Protein AF-A0A821FPG5-F1 (afdb_monomer_lite)

Foldseek 3Di:
DDPPPDQDPVLVVLLVVVVCVVVPVDVPDDDDPPPDDPVSVVVNVVVCCVPPVVVPPDPPPDVLFLLVQVCCVVCVVVQVVQPGPQSSQVVVPDPDRPVCSVPDPPVCCVVRVVVVSVVVSLQVLLVVVVVLCVVLVPPPVQWDDDRSNDIDGNDDPVSLVVCCVPPNPHSDDRFDWDWDADPPDRKIKTFGFDPPDDDPPPDTDTPDIDIPPDDPQQVLLRVCSVVVHDDDQVSQWDQDPVRDIDGDPDRPD

Sequence (253 aa):
MNQESTMTERCSIILNEIKQLADGEDLSKSISLEDLDSKERNQIYNFIETEYCNQIEFEKKSSNYANYTVLNHYHPEIFQNSTSWLDFVNLFCGEKPIHTLLNSKLWRQRTLGQARITPKTNQLAEYFVRKILHEMQTPTTDVVLLHNDEAVLQYNPLVFRRLMDNYHGTFFKVIPFRLVKLPQYNYFVKEYFDPSQSVDNDQIVITRCEFKCIPLPFLMQCIKKYEDKPITEIDRKVTIEYGHVATLDEFIF

Secondary structure (DSSP, 8-state):
--------HHHHHHHHHHHHHHTTS-TT-----TTS-HHHHHHHHHHHIIIIITT-------GGGHHHHHHHHH-GGGGTT-SSHHHHHHTT--SS--HHHHH-HHHHIIIIITTTHHHHHHHHHHHHHHHHHHHTT--GGGEEESSSS-EEE---HHHHHHHHHHHTTTT-----EEEEEPSSSS-EEEEEE-TT---TT----EEEEEEES--GGGHHHHHHHHTTPPP-GGGGEEE-TTSPEEE-SS---

Radius of gyration: 25.12 Å; chains: 1; bounding box: 58×66×52 Å

Structure (mmCIF, N/CA/C/O backbone):
data_AF-A0A821FPG5-F1
#
_entry.id   AF-A0A821FPG5-F1
#
loop_
_atom_site.group_PDB
_atom_site.id
_atom_site.type_symbol
_atom_site.label_atom_id
_atom_site.label_alt_id
_atom_site.label_comp_id
_atom_site.label_asym_id
_atom_site.label_entity_id
_atom_site.label_seq_id
_atom_site.pdbx_PDB_ins_code
_atom_site.Cartn_x
_atom_site.Cartn_y
_atom_site.Cartn_z
_atom_site.occupancy
_atom_site.B_iso_or_equiv
_atom_site.auth_seq_id
_atom_site.auth_comp_id
_atom_site.auth_asym_id
_atom_site.auth_atom_id
_atom_site.pdbx_PDB_model_num
ATOM 1 N N . MET A 1 1 ? 37.362 32.588 7.316 1.00 33.25 1 MET A N 1
ATOM 2 C CA . MET A 1 1 ? 36.673 33.611 8.132 1.00 33.25 1 MET A CA 1
ATOM 3 C C . MET A 1 1 ? 35.234 33.163 8.296 1.00 33.25 1 MET A C 1
ATOM 5 O O . MET A 1 1 ? 34.487 33.220 7.329 1.00 33.25 1 MET A O 1
ATOM 9 N N . ASN A 1 2 ? 34.893 32.643 9.476 1.00 38.06 2 ASN A N 1
ATOM 10 C CA . ASN A 1 2 ? 33.523 32.289 9.837 1.00 38.06 2 ASN A CA 1
ATOM 11 C C . ASN A 1 2 ? 32.711 33.580 9.945 1.00 38.06 2 ASN A C 1
ATOM 13 O O . ASN A 1 2 ? 32.943 34.376 10.850 1.00 38.06 2 ASN A O 1
ATOM 17 N N . GLN A 1 3 ? 31.787 33.800 9.014 1.00 35.19 3 GLN A N 1
ATOM 18 C CA . GLN A 1 3 ? 30.682 34.716 9.258 1.00 35.19 3 GLN A CA 1
ATOM 19 C C . GLN A 1 3 ? 29.631 33.929 10.039 1.00 35.19 3 GLN A C 1
ATOM 21 O O . GLN A 1 3 ? 28.718 33.350 9.455 1.00 35.19 3 GLN A O 1
ATOM 26 N N . GLU A 1 4 ? 29.792 33.869 11.363 1.00 44.34 4 GLU A N 1
ATOM 27 C CA . GLU A 1 4 ? 28.654 33.619 12.245 1.00 44.34 4 GLU A CA 1
ATOM 28 C C . GLU A 1 4 ? 27.655 34.740 11.977 1.00 44.34 4 GLU A C 1
ATOM 30 O O . GLU A 1 4 ? 27.872 35.904 12.314 1.00 44.34 4 GLU A O 1
ATOM 35 N N . SER A 1 5 ? 26.602 34.392 11.242 1.00 50.28 5 SER A N 1
ATOM 36 C CA . SER A 1 5 ? 25.470 35.268 11.010 1.00 50.28 5 SER A CA 1
ATOM 37 C C . SER A 1 5 ? 24.844 35.553 12.365 1.00 50.28 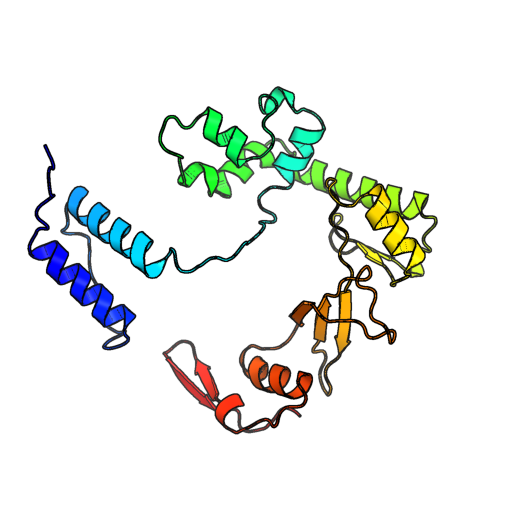5 SER A C 1
ATOM 39 O O . SER A 1 5 ? 24.108 34.717 12.883 1.00 50.28 5 SER A O 1
ATOM 41 N N . THR A 1 6 ? 25.126 36.722 12.930 1.00 55.59 6 THR A N 1
ATOM 42 C CA . THR A 1 6 ? 24.414 37.248 14.090 1.00 55.59 6 THR A CA 1
ATOM 43 C C . THR A 1 6 ? 22.918 37.197 13.793 1.00 55.59 6 THR A C 1
ATOM 45 O O . THR A 1 6 ? 22.434 37.881 12.889 1.00 55.59 6 THR A O 1
ATOM 48 N N . MET A 1 7 ? 22.197 36.315 14.494 1.00 61.69 7 MET A N 1
ATOM 49 C CA . MET A 1 7 ? 20.740 36.263 14.427 1.00 61.69 7 MET A CA 1
ATOM 50 C C . MET A 1 7 ? 20.199 37.620 14.860 1.00 61.69 7 MET A C 1
ATOM 52 O O . MET A 1 7 ? 20.576 38.132 15.917 1.00 61.69 7 MET A O 1
ATOM 56 N N . THR A 1 8 ? 19.325 38.204 14.044 1.00 72.75 8 THR A N 1
ATOM 57 C CA . THR A 1 8 ? 18.610 39.407 14.455 1.00 72.75 8 THR A CA 1
ATOM 58 C C . THR A 1 8 ? 17.707 39.054 15.634 1.00 72.75 8 THR A C 1
ATOM 60 O O . THR A 1 8 ? 17.097 37.986 15.672 1.00 72.75 8 THR A O 1
ATOM 63 N N . GLU A 1 9 ? 17.625 39.950 16.617 1.00 74.38 9 GLU A N 1
ATOM 64 C CA . GLU A 1 9 ? 16.816 39.775 17.833 1.00 74.38 9 GLU A CA 1
ATOM 65 C C . GLU A 1 9 ? 15.357 39.402 17.501 1.00 74.38 9 GLU A C 1
ATOM 67 O O . GLU A 1 9 ? 14.753 38.559 18.159 1.00 74.38 9 GLU A O 1
ATOM 72 N N . ARG A 1 10 ? 14.844 39.930 16.382 1.00 73.75 10 ARG A N 1
ATOM 73 C CA . ARG A 1 10 ? 13.540 39.589 15.796 1.00 73.75 10 ARG A CA 1
ATOM 74 C C . ARG A 1 10 ? 13.413 38.122 15.378 1.00 73.75 10 ARG A C 1
ATOM 76 O O . ARG A 1 10 ? 12.421 37.491 15.731 1.00 73.75 10 ARG A O 1
ATOM 83 N N . CYS A 1 11 ? 14.398 37.562 14.671 1.00 74.56 11 CYS A N 1
ATOM 84 C CA . CYS A 1 11 ? 14.376 36.143 14.305 1.00 74.56 11 CYS A CA 1
ATOM 85 C C . CYS A 1 11 ? 14.383 35.251 15.552 1.00 74.56 11 CYS A C 1
ATOM 87 O O . CYS A 1 11 ? 13.671 34.254 15.590 1.00 74.56 11 CYS A O 1
ATOM 89 N N . SER A 1 12 ? 15.143 35.618 16.588 1.00 78.44 12 SER A N 1
ATOM 90 C CA . SER A 1 12 ? 15.216 34.844 17.835 1.00 78.44 12 SER A CA 1
ATOM 91 C C . SER A 1 12 ? 13.881 34.807 18.580 1.00 78.44 12 SER A C 1
ATOM 93 O O . SER A 1 12 ? 13.511 33.763 19.114 1.00 78.44 12 SER A O 1
ATOM 95 N N . ILE A 1 13 ? 13.138 35.917 18.576 1.00 79.81 13 ILE A N 1
ATOM 96 C CA . ILE A 1 13 ? 11.791 35.991 19.158 1.00 79.81 13 ILE A CA 1
ATOM 97 C C . ILE A 1 13 ? 10.836 35.066 18.396 1.00 79.81 13 ILE A C 1
ATOM 99 O O . ILE A 1 13 ? 10.207 34.208 19.010 1.00 79.81 13 ILE A O 1
ATOM 103 N N . ILE A 1 14 ? 10.807 35.158 17.063 1.00 77.81 14 ILE A N 1
ATOM 104 C CA . ILE A 1 14 ? 9.927 34.332 16.224 1.00 77.81 14 ILE A CA 1
ATOM 105 C C . ILE A 1 14 ? 10.246 32.838 16.359 1.00 77.81 14 ILE A C 1
ATOM 107 O O . ILE A 1 14 ? 9.335 32.020 16.447 1.00 77.81 14 ILE A O 1
ATOM 111 N N . LEU A 1 15 ? 11.525 32.457 16.422 1.00 78.25 15 LEU A N 1
ATOM 112 C CA . LEU A 1 15 ? 11.899 31.055 16.620 1.00 78.25 15 LEU A CA 1
ATOM 113 C C . LEU A 1 15 ? 11.460 30.515 17.986 1.00 78.25 15 LEU A C 1
ATOM 115 O O . LEU A 1 15 ? 11.062 29.355 18.076 1.00 78.25 15 LEU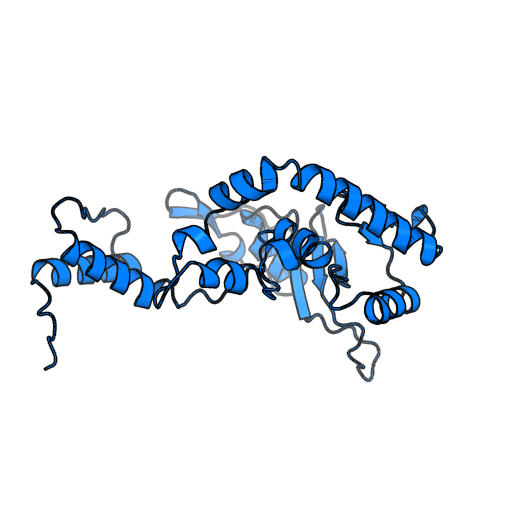 A O 1
ATOM 119 N N . ASN A 1 16 ? 11.502 31.333 19.039 1.00 78.62 16 ASN A N 1
ATOM 120 C CA . ASN A 1 16 ? 10.992 30.934 20.351 1.00 78.62 16 ASN A CA 1
ATOM 121 C C . ASN A 1 16 ? 9.462 30.819 20.363 1.00 78.62 16 ASN A C 1
ATOM 123 O O . ASN A 1 16 ? 8.943 29.882 20.964 1.00 78.62 16 ASN A O 1
ATOM 127 N N . GLU A 1 17 ? 8.746 31.699 19.659 1.00 75.56 17 GLU A N 1
ATOM 128 C CA . GLU A 1 17 ? 7.292 31.576 19.488 1.00 75.56 17 GLU A CA 1
ATOM 129 C C . GLU A 1 17 ? 6.922 30.305 18.704 1.00 75.56 17 GLU A C 1
ATOM 131 O O . GLU A 1 17 ? 5.996 29.595 19.089 1.00 75.56 17 GLU A O 1
ATOM 136 N N . ILE A 1 18 ? 7.683 29.956 17.657 1.00 74.25 18 ILE A N 1
ATOM 137 C CA . ILE A 1 18 ? 7.507 28.701 16.903 1.00 74.25 18 ILE A CA 1
ATOM 138 C C . ILE A 1 18 ? 7.728 27.482 17.806 1.00 74.25 18 ILE A C 1
ATOM 140 O O . ILE A 1 18 ? 6.955 26.529 17.729 1.00 74.25 18 ILE A O 1
ATOM 144 N N . LYS A 1 19 ? 8.745 27.508 18.678 1.00 75.62 19 LYS A N 1
ATOM 145 C CA . LYS A 1 19 ? 8.990 26.426 19.646 1.00 75.62 19 LYS A CA 1
ATOM 146 C C . LYS A 1 19 ? 7.838 26.277 20.637 1.00 75.62 19 LYS A C 1
ATOM 148 O O . LYS A 1 19 ? 7.329 25.178 20.797 1.00 75.62 19 LYS A O 1
ATOM 153 N N . GLN A 1 20 ? 7.369 27.377 21.224 1.00 71.19 20 GLN A N 1
ATOM 154 C CA . GLN A 1 20 ? 6.232 27.366 22.156 1.00 71.19 20 GLN A CA 1
ATOM 155 C C . GLN A 1 20 ? 4.932 26.876 21.497 1.00 71.19 20 GLN A C 1
ATOM 157 O O . GLN A 1 20 ? 4.142 26.168 22.123 1.00 71.19 20 GLN A O 1
ATOM 162 N N . LEU A 1 21 ? 4.722 27.203 20.216 1.00 67.56 21 LEU A N 1
ATOM 163 C CA . LEU A 1 21 ? 3.619 26.662 19.418 1.00 67.56 21 LEU A CA 1
ATOM 164 C C . LEU A 1 21 ? 3.762 25.159 19.168 1.00 67.56 21 LEU A C 1
ATOM 166 O O . LEU A 1 21 ? 2.779 24.428 19.286 1.00 67.56 21 LEU A O 1
ATOM 170 N N . ALA A 1 22 ? 4.966 24.700 18.823 1.00 64.44 22 ALA A N 1
ATOM 171 C CA . ALA A 1 22 ? 5.250 23.288 18.584 1.00 64.44 22 ALA A CA 1
ATOM 172 C C . ALA A 1 22 ? 5.116 22.442 19.863 1.00 64.44 22 ALA A C 1
ATOM 174 O O . ALA A 1 22 ? 4.646 21.307 19.793 1.00 64.44 22 ALA A O 1
ATOM 175 N N . ASP A 1 23 ? 5.444 23.021 21.019 1.00 69.50 23 ASP A N 1
ATOM 176 C CA . ASP A 1 23 ? 5.320 22.395 22.340 1.00 69.50 23 ASP A CA 1
ATOM 177 C C . ASP A 1 23 ? 3.887 22.482 22.918 1.00 69.50 23 ASP A C 1
ATOM 179 O O . ASP A 1 23 ? 3.608 21.953 23.995 1.00 69.50 23 ASP A O 1
ATOM 183 N N . GLY A 1 24 ? 2.943 23.072 22.169 1.00 59.88 24 GLY A N 1
ATOM 184 C CA . GLY A 1 24 ? 1.504 22.980 22.426 1.00 59.88 24 GLY A CA 1
ATOM 185 C C . GLY A 1 24 ? 0.931 23.997 23.417 1.00 59.88 24 GLY A C 1
ATOM 186 O O . GLY A 1 24 ? -0.172 23.779 23.918 1.00 59.88 24 GLY A O 1
ATOM 187 N N . GLU A 1 25 ? 1.630 25.101 23.700 1.00 54.94 25 GLU A N 1
ATOM 188 C CA . GLU A 1 25 ? 1.198 26.057 24.733 1.00 54.94 25 GLU A CA 1
ATOM 189 C C . GLU A 1 25 ? 0.068 27.014 24.286 1.00 54.94 25 GLU A C 1
ATOM 191 O O . GLU A 1 25 ? -0.680 27.479 25.146 1.00 54.94 25 GLU A O 1
ATOM 196 N N . ASP A 1 26 ? -0.129 27.285 22.982 1.00 51.19 26 ASP A N 1
ATOM 197 C CA . ASP A 1 26 ? -1.245 28.127 22.487 1.00 51.19 26 ASP A CA 1
ATOM 198 C C . ASP A 1 26 ? -1.502 28.007 20.962 1.00 51.19 26 ASP A C 1
ATOM 200 O O . ASP A 1 26 ? -0.999 28.795 20.165 1.00 51.19 26 ASP A O 1
ATOM 204 N N . LEU A 1 27 ? -2.337 27.054 20.526 1.00 52.81 27 LEU A N 1
ATOM 205 C CA . LEU A 1 27 ? -2.644 26.797 19.100 1.00 52.81 27 LEU A CA 1
ATOM 206 C C . LEU A 1 27 ?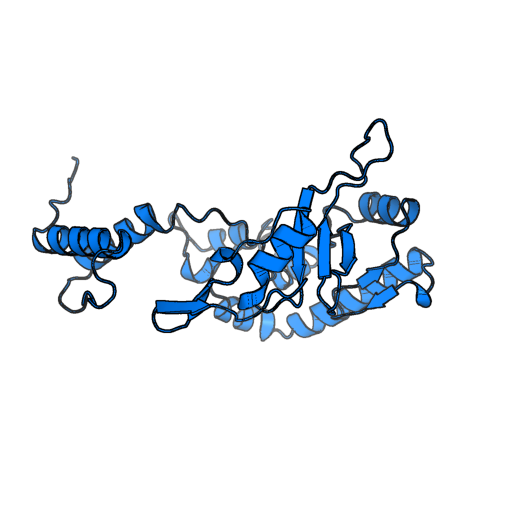 -3.436 27.915 18.384 1.00 52.81 27 LEU A C 1
ATOM 208 O O . LEU A 1 27 ? -3.719 27.797 17.191 1.00 52.81 27 LEU A O 1
ATOM 212 N N . SER A 1 28 ? -3.829 28.979 19.090 1.00 51.00 28 SER A N 1
ATOM 213 C CA . SER A 1 28 ? -4.631 30.074 18.526 1.00 51.00 28 SER A CA 1
ATOM 214 C C . SER A 1 28 ? -3.797 31.216 17.931 1.00 51.00 28 SER A C 1
ATOM 216 O O . SER A 1 28 ? -4.332 32.065 17.214 1.00 51.00 28 SER A O 1
ATOM 218 N N . LYS A 1 29 ? -2.484 31.237 18.192 1.00 54.53 29 LYS A N 1
ATOM 219 C CA . LYS A 1 29 ? -1.580 32.284 17.708 1.00 54.53 29 LYS A CA 1
ATOM 220 C C . LYS A 1 29 ? -1.066 31.992 16.300 1.00 54.53 29 LYS A C 1
ATOM 222 O O . LYS A 1 29 ? -0.427 30.976 16.046 1.00 54.53 29 LYS A O 1
ATOM 227 N N . SER A 1 30 ? -1.288 32.939 15.391 1.00 58.91 30 SER A N 1
ATOM 228 C CA . SER A 1 30 ? -0.673 32.961 14.063 1.00 58.91 30 SER A CA 1
ATOM 229 C C . SER A 1 30 ? 0.573 33.846 14.067 1.00 58.91 30 SER A C 1
ATOM 231 O O . SER A 1 30 ? 0.476 35.035 14.375 1.00 58.91 30 SER A O 1
ATOM 233 N N . ILE A 1 31 ? 1.721 33.299 13.672 1.00 69.56 31 ILE A N 1
ATOM 234 C CA . ILE A 1 31 ? 2.955 34.074 13.495 1.00 69.56 31 ILE A CA 1
ATOM 235 C C . ILE A 1 31 ? 2.986 34.616 12.063 1.00 69.56 31 ILE A C 1
ATOM 237 O O . ILE A 1 31 ? 3.048 33.845 11.104 1.00 69.56 31 ILE A O 1
ATOM 241 N N . SER A 1 32 ? 2.941 35.942 11.912 1.00 73.50 32 SER A N 1
ATOM 242 C CA . SER A 1 32 ? 3.110 36.594 10.608 1.00 73.50 32 SER A CA 1
ATOM 243 C C . SER A 1 32 ? 4.592 36.757 10.273 1.00 73.50 32 SER A C 1
ATOM 245 O O . SER A 1 32 ? 5.376 37.230 11.093 1.00 73.50 32 SER A O 1
ATOM 247 N N . LEU A 1 33 ? 4.969 36.386 9.047 1.00 72.75 33 LEU A N 1
ATOM 248 C CA . LEU A 1 33 ? 6.333 36.514 8.510 1.00 72.75 33 LEU A CA 1
ATOM 249 C C . LEU A 1 33 ? 6.430 37.586 7.408 1.00 72.75 33 LEU A C 1
ATOM 251 O O . LEU A 1 33 ? 7.431 37.658 6.686 1.00 72.75 33 LEU A O 1
ATOM 255 N N . GLU A 1 34 ? 5.374 38.381 7.220 1.00 74.38 34 GLU A N 1
ATOM 256 C CA . GLU A 1 34 ? 5.260 39.327 6.103 1.00 74.38 34 GLU A CA 1
ATOM 257 C C . GLU A 1 34 ? 6.271 40.479 6.210 1.00 74.38 34 GLU A C 1
ATOM 259 O O . GLU A 1 34 ? 6.858 40.868 5.199 1.00 74.38 34 GLU A O 1
ATOM 264 N N . ASP A 1 35 ? 6.568 40.923 7.436 1.00 76.06 35 ASP A N 1
ATOM 265 C CA . ASP A 1 35 ? 7.465 42.053 7.728 1.00 76.06 35 ASP A CA 1
ATOM 266 C C . ASP A 1 35 ? 8.961 41.692 7.754 1.00 76.06 35 ASP A C 1
ATOM 268 O O . ASP A 1 35 ? 9.807 42.547 8.034 1.00 76.06 35 ASP A O 1
ATOM 272 N N . LEU A 1 36 ? 9.302 40.429 7.492 1.00 72.31 36 LEU A N 1
ATOM 273 C CA . LEU A 1 36 ? 10.680 39.945 7.495 1.00 72.31 36 LEU A CA 1
ATOM 274 C C . LEU A 1 36 ? 11.327 40.080 6.123 1.00 72.31 36 LEU A C 1
ATOM 276 O O . LEU A 1 36 ? 10.683 39.893 5.084 1.00 72.31 36 LEU A O 1
ATOM 280 N N . ASP A 1 37 ? 12.632 40.335 6.105 1.00 74.44 37 ASP A N 1
ATOM 281 C CA . ASP A 1 37 ? 13.370 40.291 4.853 1.00 74.44 37 ASP A CA 1
ATOM 282 C C . ASP A 1 37 ? 13.609 38.842 4.380 1.00 74.44 37 ASP A C 1
ATOM 284 O O . ASP A 1 37 ? 13.370 37.848 5.074 1.00 74.44 37 ASP A O 1
ATOM 288 N N . SER A 1 38 ? 14.050 38.695 3.132 1.00 60.72 38 SER A N 1
ATOM 289 C CA . SER A 1 38 ? 14.259 37.379 2.522 1.00 60.72 38 SER A CA 1
ATOM 290 C C . SER A 1 38 ? 15.341 36.548 3.222 1.00 60.72 38 SER A C 1
ATOM 292 O O . SER A 1 38 ? 15.301 35.320 3.150 1.00 60.72 38 SER A O 1
ATOM 294 N N . LYS A 1 39 ? 16.312 37.183 3.887 1.00 72.12 39 LYS A N 1
ATOM 295 C CA . LYS A 1 39 ? 17.382 36.497 4.615 1.00 72.12 39 LYS A CA 1
ATOM 296 C C . LYS A 1 39 ? 16.860 35.976 5.955 1.00 72.12 39 LYS A C 1
ATOM 298 O O . LYS A 1 39 ? 17.126 34.823 6.284 1.00 72.12 39 LYS A O 1
ATOM 303 N N . GLU A 1 40 ? 16.074 36.779 6.662 1.00 72.12 40 GLU A N 1
ATOM 304 C CA . GLU A 1 40 ? 15.425 36.431 7.930 1.00 72.12 40 GLU A CA 1
ATOM 305 C C . GLU A 1 40 ? 14.393 35.307 7.754 1.00 72.12 40 GLU A C 1
ATOM 307 O O . GLU A 1 40 ? 14.433 34.306 8.472 1.00 72.12 40 GLU A O 1
ATOM 312 N N . ARG A 1 41 ? 13.540 35.385 6.720 1.00 70.25 41 ARG A N 1
ATOM 313 C CA . ARG A 1 41 ? 12.597 34.298 6.389 1.00 70.25 41 ARG A CA 1
ATOM 314 C C . ARG A 1 41 ? 13.305 32.981 6.098 1.00 70.25 41 ARG A C 1
ATOM 316 O O . ARG A 1 41 ? 12.897 31.943 6.605 1.00 70.25 41 ARG A O 1
ATOM 323 N N . ASN A 1 42 ? 14.385 33.021 5.318 1.00 64.56 42 ASN A N 1
ATOM 324 C CA . ASN A 1 42 ? 15.154 31.819 5.002 1.00 64.56 42 ASN A CA 1
ATOM 325 C C . ASN A 1 42 ? 15.801 31.199 6.246 1.00 64.56 42 ASN A C 1
ATOM 327 O O . ASN A 1 42 ? 15.876 29.979 6.341 1.00 64.56 42 ASN A O 1
ATOM 331 N N . GLN A 1 43 ? 16.241 32.007 7.211 1.00 70.81 43 GLN A N 1
ATOM 332 C CA . GLN A 1 43 ? 16.767 31.490 8.476 1.00 70.81 43 GLN A CA 1
ATOM 333 C C . GLN A 1 43 ? 15.684 30.774 9.289 1.00 70.81 43 GLN A C 1
ATOM 335 O O . GLN A 1 43 ? 15.938 29.687 9.804 1.00 70.81 43 GLN A O 1
ATOM 340 N N . ILE A 1 44 ? 14.472 31.332 9.341 1.00 70.81 44 ILE A N 1
ATOM 341 C CA . ILE A 1 44 ? 13.331 30.713 10.028 1.00 70.81 44 ILE A CA 1
ATOM 342 C C . ILE A 1 44 ? 12.890 29.425 9.325 1.00 70.81 44 ILE A C 1
ATOM 344 O O . ILE A 1 44 ? 12.695 28.408 9.986 1.00 70.81 44 ILE A O 1
ATOM 348 N N . TYR A 1 45 ? 12.794 29.423 7.993 1.00 68.94 45 TYR A N 1
ATOM 349 C CA . TYR A 1 45 ? 12.441 28.217 7.240 1.00 68.94 45 TYR A CA 1
ATOM 350 C C . TYR A 1 45 ? 13.481 27.112 7.390 1.00 68.94 45 TYR A C 1
ATOM 352 O O . TYR A 1 45 ? 13.104 25.975 7.655 1.00 68.94 45 TYR A O 1
ATOM 360 N N . ASN A 1 46 ? 14.771 27.447 7.311 1.00 64.56 46 ASN A N 1
ATOM 361 C CA . ASN A 1 46 ? 15.841 26.475 7.526 1.00 64.56 46 ASN A CA 1
ATOM 362 C C . ASN A 1 46 ? 15.779 25.881 8.936 1.00 64.56 46 ASN A C 1
ATOM 364 O O . ASN A 1 46 ? 16.012 24.687 9.101 1.00 64.56 46 ASN A O 1
ATOM 368 N N . PHE A 1 47 ? 15.454 26.689 9.949 1.00 70.56 47 PHE A N 1
ATOM 369 C CA . PHE A 1 47 ? 15.267 26.201 11.311 1.00 70.56 47 PHE A CA 1
ATOM 370 C C . PHE A 1 47 ? 14.080 25.226 11.406 1.00 70.56 47 PHE A C 1
ATOM 372 O O . PHE A 1 47 ? 14.245 24.127 11.927 1.00 70.56 47 PHE A O 1
ATOM 379 N N . ILE A 1 48 ? 12.915 25.580 10.845 1.00 61.34 48 ILE A N 1
ATOM 380 C CA . ILE A 1 48 ? 11.724 24.710 10.841 1.00 61.34 48 ILE A CA 1
ATOM 381 C C . ILE A 1 48 ? 12.007 23.390 10.107 1.00 61.34 48 ILE A C 1
ATOM 383 O O . ILE A 1 48 ? 11.640 22.313 10.577 1.00 61.34 48 ILE A O 1
ATOM 387 N N . GLU A 1 49 ? 12.668 23.469 8.955 1.00 55.66 49 GLU A N 1
ATOM 388 C CA . GLU A 1 49 ? 13.028 22.308 8.144 1.00 55.66 49 GLU A CA 1
ATOM 389 C C . GLU A 1 49 ? 14.023 21.401 8.881 1.00 55.66 49 GLU A C 1
ATOM 391 O O . GLU A 1 49 ? 13.835 20.184 8.936 1.00 55.66 49 GLU A O 1
ATOM 396 N N . THR A 1 50 ? 15.035 21.994 9.521 1.00 60.88 50 THR A N 1
ATOM 397 C CA . THR A 1 50 ? 16.088 21.245 10.215 1.00 60.88 50 THR A CA 1
ATOM 398 C C . THR A 1 50 ? 15.580 20.564 11.483 1.00 60.88 50 THR A C 1
ATOM 400 O O . THR A 1 50 ? 15.894 19.395 11.694 1.00 60.88 50 THR A O 1
ATOM 403 N N . GLU A 1 51 ? 14.792 21.261 12.304 1.00 60.25 51 GLU A N 1
ATOM 404 C CA . GLU A 1 51 ? 14.346 20.756 13.610 1.00 60.25 51 GLU A CA 1
ATOM 405 C C . GLU A 1 51 ? 13.083 19.890 13.523 1.00 60.25 51 GLU A C 1
ATOM 407 O O . GLU A 1 51 ? 12.973 18.898 14.240 1.00 60.25 51 GLU A O 1
ATOM 412 N N . TYR A 1 52 ? 12.143 20.210 12.624 1.00 53.75 52 TYR A N 1
ATOM 413 C CA . TYR A 1 52 ? 10.830 19.549 12.602 1.00 53.75 52 TYR A CA 1
ATOM 414 C C . TYR A 1 52 ? 10.576 18.694 11.354 1.00 53.75 52 TYR A C 1
ATOM 416 O O . TYR A 1 52 ? 9.825 17.722 11.434 1.00 53.75 52 TYR A O 1
ATOM 424 N N . CYS A 1 53 ? 11.194 18.990 10.202 1.00 47.19 53 CYS A N 1
ATOM 425 C CA . CYS A 1 53 ? 10.968 18.194 8.984 1.00 47.19 53 CYS A CA 1
ATOM 426 C C . CYS A 1 53 ? 11.928 17.001 8.853 1.00 47.19 53 CYS A C 1
ATOM 428 O O . CYS A 1 53 ? 11.526 15.965 8.322 1.00 47.19 53 CYS A O 1
ATOM 430 N N . ASN A 1 54 ? 13.145 17.085 9.400 1.00 42.00 54 ASN A N 1
ATOM 431 C CA . ASN A 1 54 ? 14.108 15.972 9.380 1.00 42.00 54 ASN A CA 1
ATOM 432 C C . ASN A 1 54 ? 13.740 14.793 10.303 1.00 42.00 54 ASN A C 1
ATOM 434 O O . ASN A 1 54 ? 14.369 13.744 10.216 1.00 42.00 54 ASN A O 1
ATOM 438 N N . GLN A 1 55 ? 12.710 14.917 11.149 1.00 35.75 55 GLN A N 1
ATOM 439 C CA . GLN A 1 55 ? 12.183 13.791 11.936 1.00 35.75 55 GLN A CA 1
ATOM 440 C C . GLN A 1 55 ? 11.171 12.923 11.170 1.00 35.75 55 GLN A C 1
ATOM 442 O O . GLN A 1 55 ? 10.752 11.879 11.669 1.00 35.75 55 GLN A O 1
ATOM 447 N N . ILE A 1 56 ? 10.793 13.300 9.944 1.00 34.34 56 ILE A N 1
ATOM 448 C CA . ILE A 1 56 ? 9.894 12.501 9.107 1.00 34.34 56 ILE A CA 1
ATOM 449 C C . ILE A 1 56 ? 10.728 11.699 8.100 1.00 34.34 56 ILE A C 1
ATOM 451 O O . ILE A 1 56 ? 10.686 11.927 6.891 1.00 34.34 56 ILE A O 1
ATOM 455 N N . GLU A 1 57 ? 11.456 10.696 8.595 1.00 37.47 57 GLU A N 1
ATOM 456 C CA . GLU A 1 57 ? 11.793 9.536 7.770 1.00 37.47 57 GLU A CA 1
ATOM 457 C C . GLU A 1 57 ? 10.501 8.760 7.496 1.00 37.47 57 GLU A C 1
ATOM 459 O O . GLU A 1 57 ? 10.085 7.869 8.232 1.00 37.47 57 GLU A O 1
ATOM 464 N N . PHE A 1 58 ? 9.833 9.113 6.403 1.00 34.19 58 PHE A N 1
ATOM 465 C CA . PHE A 1 58 ? 8.933 8.190 5.735 1.00 34.19 58 PHE A CA 1
ATOM 466 C C . PHE A 1 58 ? 9.378 8.056 4.291 1.00 34.19 58 PHE A C 1
ATOM 468 O O . PHE A 1 58 ? 9.145 8.935 3.458 1.00 34.19 58 PHE A O 1
ATOM 475 N N . GLU A 1 59 ? 9.954 6.892 3.989 1.00 33.34 59 GLU A N 1
ATOM 476 C CA . GLU A 1 59 ? 10.010 6.306 2.657 1.00 33.34 59 GLU A CA 1
ATOM 477 C C . GLU A 1 59 ? 8.588 6.180 2.075 1.00 33.34 59 GLU A C 1
ATOM 479 O O . GLU A 1 59 ? 8.001 5.104 1.940 1.00 33.34 59 GLU A O 1
ATOM 484 N N . LYS A 1 60 ? 8.002 7.297 1.647 1.00 34.34 60 LYS A N 1
ATOM 485 C CA . LYS A 1 60 ? 6.996 7.276 0.596 1.00 34.34 60 LYS A CA 1
ATOM 486 C C . LYS A 1 60 ? 7.755 7.012 -0.695 1.00 34.34 60 LYS A C 1
ATOM 488 O O . LYS A 1 60 ? 8.084 7.942 -1.431 1.00 34.34 60 LYS A O 1
ATOM 493 N N . LYS A 1 61 ? 7.958 5.732 -1.030 1.00 37.19 61 LYS A N 1
ATOM 494 C CA . LYS A 1 61 ? 8.103 5.313 -2.434 1.00 37.19 61 LYS A CA 1
ATOM 495 C C . LYS A 1 61 ? 6.791 5.622 -3.162 1.00 37.19 61 LYS A C 1
ATOM 497 O O . LYS A 1 61 ? 5.907 4.791 -3.334 1.00 37.19 61 LYS A O 1
ATOM 502 N N . SER A 1 62 ? 6.693 6.902 -3.506 1.00 37.19 62 SER A N 1
ATOM 503 C CA . SER A 1 62 ? 5.923 7.512 -4.567 1.00 37.19 62 SER A CA 1
ATOM 504 C C . SER A 1 62 ? 5.460 6.574 -5.675 1.00 37.19 62 SER A C 1
ATOM 506 O O . SER A 1 62 ? 6.327 6.130 -6.416 1.00 37.19 62 SER A O 1
ATOM 508 N N . SER A 1 63 ? 4.165 6.470 -5.977 1.00 39.84 63 SER A N 1
ATOM 509 C CA . SER A 1 63 ? 3.703 6.253 -7.369 1.00 39.84 63 SER A CA 1
ATOM 510 C C . SER A 1 63 ? 4.248 7.321 -8.356 1.00 39.84 63 SER A C 1
ATOM 512 O O . SER A 1 63 ? 4.077 7.235 -9.568 1.00 39.84 63 SER A O 1
ATOM 514 N N . ASN A 1 64 ? 4.969 8.316 -7.820 1.00 49.81 64 ASN A N 1
ATOM 515 C CA . ASN A 1 64 ? 5.638 9.468 -8.420 1.00 49.81 64 ASN A CA 1
ATOM 516 C C . ASN A 1 64 ? 6.722 9.186 -9.481 1.00 49.81 64 ASN A C 1
ATOM 518 O O . ASN A 1 64 ? 7.203 10.156 -10.068 1.00 49.81 64 ASN A O 1
ATOM 522 N N . TYR A 1 65 ? 7.103 7.929 -9.747 1.00 59.47 65 TYR A N 1
ATOM 523 C CA . TYR A 1 65 ? 8.226 7.600 -10.646 1.00 59.47 65 TYR A CA 1
ATOM 524 C C . TYR A 1 65 ? 7.871 6.687 -11.830 1.00 59.47 65 TYR A C 1
ATOM 526 O O . TYR A 1 65 ? 8.690 6.536 -12.730 1.00 59.47 65 TYR A O 1
ATOM 534 N N . ALA A 1 66 ? 6.653 6.134 -11.893 1.00 57.56 66 ALA A N 1
ATOM 535 C CA . ALA A 1 66 ? 6.301 5.087 -12.860 1.00 57.56 66 ALA A CA 1
ATOM 536 C C . ALA A 1 66 ? 6.502 5.499 -14.333 1.00 57.56 66 ALA A C 1
ATOM 538 O O . ALA A 1 66 ? 7.073 4.742 -15.112 1.00 57.56 66 ALA A O 1
ATOM 539 N N . ASN A 1 67 ? 6.113 6.724 -14.714 1.00 64.56 67 ASN A N 1
ATOM 540 C CA . ASN A 1 67 ? 6.298 7.207 -16.091 1.00 64.56 67 ASN A CA 1
ATOM 541 C C . ASN A 1 67 ? 7.780 7.355 -16.468 1.00 64.56 67 ASN A C 1
ATOM 543 O O . ASN A 1 67 ? 8.145 7.049 -17.598 1.00 64.56 67 ASN A O 1
ATOM 547 N N . TYR A 1 68 ? 8.620 7.810 -15.532 1.00 72.88 68 TYR A N 1
ATOM 548 C CA . TYR A 1 68 ? 10.065 7.869 -15.746 1.00 72.88 68 TYR A CA 1
ATOM 549 C C . TYR A 1 68 ? 10.638 6.458 -15.866 1.00 72.88 68 TYR A C 1
ATOM 551 O O . TYR A 1 68 ? 11.305 6.162 -16.845 1.00 72.88 68 TYR A O 1
ATOM 559 N N . THR A 1 69 ? 10.331 5.575 -14.912 1.00 70.50 69 THR A N 1
ATOM 560 C CA . THR A 1 69 ? 10.848 4.201 -14.881 1.00 70.50 69 THR A CA 1
ATOM 561 C C . THR A 1 69 ? 10.507 3.443 -16.161 1.00 70.50 69 THR A C 1
ATOM 563 O O . THR A 1 69 ? 11.385 2.809 -16.738 1.00 70.50 69 THR A O 1
ATOM 566 N N . VAL A 1 70 ? 9.268 3.558 -16.650 1.00 67.75 70 VAL A N 1
ATOM 567 C CA . VAL A 1 70 ? 8.851 2.912 -17.900 1.00 67.75 70 VAL A CA 1
ATOM 568 C C . VAL A 1 70 ? 9.587 3.502 -19.100 1.00 67.75 70 VAL A C 1
ATOM 570 O O . VAL A 1 70 ? 10.156 2.748 -19.880 1.00 67.75 70 VAL A O 1
ATOM 573 N N . LEU A 1 71 ? 9.635 4.827 -19.258 1.00 69.44 71 LEU A N 1
ATOM 574 C CA . LEU A 1 71 ? 10.317 5.426 -20.411 1.00 69.44 71 LEU A CA 1
ATOM 575 C C . LEU A 1 71 ? 11.823 5.177 -20.398 1.00 69.44 71 LEU A C 1
ATOM 577 O O . LEU A 1 71 ? 12.382 4.877 -21.442 1.00 69.44 71 LEU A O 1
ATOM 581 N N . ASN A 1 72 ? 12.465 5.286 -19.238 1.00 75.50 72 ASN A N 1
ATOM 582 C CA . ASN A 1 72 ? 13.899 5.072 -19.086 1.00 75.50 72 ASN A CA 1
ATOM 583 C C . ASN A 1 72 ? 14.296 3.621 -19.379 1.00 75.50 72 ASN A C 1
ATOM 585 O O . ASN A 1 72 ? 15.394 3.369 -19.852 1.00 75.50 72 ASN A O 1
ATOM 589 N N . HIS A 1 73 ? 13.393 2.664 -19.145 1.00 72.62 73 HIS A N 1
ATOM 590 C CA . HIS A 1 73 ? 13.616 1.273 -19.528 1.00 72.62 73 HIS A CA 1
ATOM 591 C C . HIS A 1 73 ? 13.656 1.076 -21.054 1.00 72.62 73 HIS A C 1
ATOM 593 O O . HIS A 1 73 ? 14.480 0.309 -21.541 1.00 72.62 73 HIS A O 1
ATOM 599 N N . TYR A 1 74 ? 12.785 1.758 -21.810 1.00 68.94 74 TYR A N 1
ATOM 600 C CA . TYR A 1 74 ? 12.697 1.599 -23.273 1.00 68.94 74 TYR A CA 1
ATOM 601 C C . TYR A 1 74 ? 13.595 2.554 -24.063 1.00 68.94 74 TYR A C 1
ATOM 603 O O . TYR A 1 74 ? 14.043 2.205 -25.150 1.00 68.94 74 TYR A O 1
ATOM 611 N N . HIS A 1 75 ? 13.820 3.749 -23.526 1.00 72.06 75 HIS A N 1
ATOM 612 C CA . HIS A 1 75 ? 14.551 4.844 -24.154 1.00 72.06 75 HIS A CA 1
ATOM 613 C C . HIS A 1 75 ? 15.491 5.519 -23.140 1.00 72.06 75 HIS A C 1
ATOM 615 O O . HIS A 1 75 ? 15.304 6.701 -22.812 1.00 72.06 75 HIS A O 1
ATOM 621 N N . PRO A 1 76 ? 16.480 4.787 -22.590 1.00 78.44 76 PRO A N 1
ATOM 622 C CA . PRO A 1 76 ? 17.415 5.337 -21.608 1.00 78.44 76 PRO A CA 1
ATOM 623 C C . PRO A 1 76 ? 18.199 6.541 -22.152 1.00 78.44 76 PRO A C 1
ATOM 625 O O . PRO A 1 76 ? 18.572 7.440 -21.397 1.00 78.44 76 PRO A O 1
ATOM 628 N N . GLU A 1 77 ? 18.385 6.629 -23.471 1.00 80.56 77 GLU A N 1
ATOM 629 C CA . GLU A 1 77 ? 19.058 7.733 -24.152 1.00 80.56 77 GLU A CA 1
ATOM 630 C C . GLU A 1 77 ? 18.373 9.090 -23.941 1.00 80.56 77 GLU A C 1
ATOM 632 O O . GLU A 1 77 ? 19.058 10.109 -23.835 1.00 80.56 77 GLU A O 1
ATOM 637 N N . ILE A 1 78 ? 17.040 9.119 -23.803 1.00 79.88 78 ILE A N 1
ATOM 638 C CA . ILE A 1 78 ? 16.279 10.355 -23.548 1.00 79.88 78 ILE A CA 1
ATOM 639 C C . ILE A 1 78 ? 16.647 10.938 -22.180 1.00 79.88 78 ILE A C 1
ATOM 641 O O . ILE A 1 78 ? 16.653 12.157 -21.997 1.00 79.88 78 ILE A O 1
ATOM 645 N N . PHE A 1 79 ? 16.994 10.069 -21.230 1.00 81.62 79 PHE A N 1
ATOM 646 C CA . PHE A 1 79 ? 17.370 10.442 -19.872 1.00 81.62 79 PHE A CA 1
ATOM 647 C C . PHE A 1 79 ? 18.879 10.366 -19.644 1.00 81.62 79 PHE A C 1
ATOM 649 O O . PHE A 1 79 ? 19.320 10.248 -18.504 1.00 81.62 79 PHE A O 1
ATOM 656 N N . GLN A 1 80 ? 19.685 10.426 -20.709 1.00 83.38 80 GLN A N 1
ATOM 657 C CA . GLN A 1 80 ? 21.150 10.358 -20.632 1.00 83.38 80 GLN A CA 1
ATOM 658 C C . GLN A 1 80 ? 21.659 9.132 -19.846 1.00 83.38 80 GLN A C 1
ATOM 660 O O . GLN A 1 80 ? 22.684 9.198 -19.173 1.00 83.38 80 GLN A O 1
ATOM 665 N N . ASN A 1 81 ? 20.939 8.008 -19.929 1.00 80.44 81 ASN A N 1
ATOM 666 C CA . ASN A 1 81 ? 21.216 6.757 -19.215 1.00 80.44 81 ASN A CA 1
ATOM 667 C C . ASN A 1 81 ? 21.241 6.891 -17.682 1.00 80.44 81 ASN A C 1
ATOM 669 O O . ASN A 1 81 ? 21.903 6.113 -16.994 1.00 80.44 81 ASN A O 1
ATOM 673 N N . SER A 1 82 ? 20.527 7.873 -17.133 1.00 81.62 82 SER A N 1
ATOM 674 C CA . SER A 1 82 ? 20.401 8.036 -15.686 1.00 81.62 82 SER A CA 1
ATOM 675 C C . SER A 1 82 ? 19.595 6.894 -15.059 1.00 81.62 82 SER A C 1
ATOM 677 O O . SER A 1 82 ? 18.592 6.418 -15.591 1.00 81.62 82 SER A O 1
ATOM 679 N N . THR A 1 83 ? 20.030 6.426 -13.892 1.00 77.81 83 THR A N 1
ATOM 680 C CA . THR A 1 83 ? 19.438 5.256 -13.224 1.00 77.81 83 THR A CA 1
ATOM 681 C C . THR A 1 83 ? 18.137 5.569 -12.488 1.00 77.81 83 THR A C 1
ATOM 683 O O . THR A 1 83 ? 17.303 4.686 -12.285 1.00 77.81 83 THR A O 1
ATOM 686 N N . SER A 1 84 ? 17.912 6.833 -12.132 1.00 76.19 84 SER A N 1
ATOM 687 C CA . SER A 1 84 ? 16.724 7.282 -11.413 1.00 76.19 84 SER A CA 1
ATOM 688 C C . SER A 1 84 ? 16.294 8.689 -11.830 1.00 76.19 84 SER A C 1
ATOM 690 O O . SER A 1 84 ? 17.080 9.467 -12.363 1.00 76.19 84 SER A O 1
ATOM 692 N N . TRP A 1 85 ? 15.036 9.044 -11.540 1.00 75.69 85 TRP A N 1
ATOM 693 C CA . TRP A 1 85 ? 14.526 10.405 -11.765 1.00 75.69 85 TRP A CA 1
ATOM 694 C C . TRP A 1 85 ? 15.364 11.458 -11.031 1.00 75.69 85 TRP A C 1
ATOM 696 O O . TRP A 1 85 ? 15.554 12.559 -11.538 1.0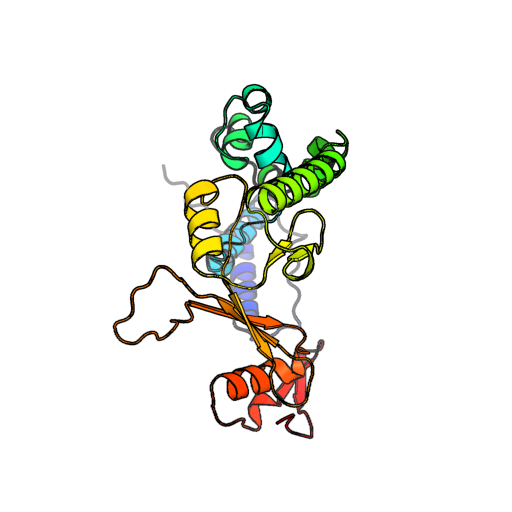0 75.69 85 TRP A O 1
ATOM 706 N N . LEU A 1 86 ? 15.852 11.115 -9.835 1.00 77.88 86 LEU A N 1
ATOM 707 C CA . LEU A 1 86 ? 16.734 11.976 -9.057 1.00 77.88 86 LEU A CA 1
ATOM 708 C C . LEU A 1 86 ? 18.044 12.215 -9.813 1.00 77.88 86 LEU A C 1
ATOM 710 O O . LEU A 1 86 ? 18.417 13.368 -10.005 1.00 77.88 86 LEU A O 1
ATOM 714 N N . ASP A 1 87 ? 18.678 11.147 -10.303 1.00 79.81 87 ASP A N 1
ATOM 715 C CA . ASP A 1 87 ? 19.914 11.242 -11.087 1.00 79.81 87 ASP A CA 1
ATOM 716 C C . ASP A 1 87 ? 19.698 12.095 -12.335 1.00 79.81 87 ASP A C 1
ATOM 718 O O . ASP A 1 87 ? 20.486 12.995 -12.603 1.00 79.81 87 ASP A O 1
ATOM 722 N N . PHE A 1 88 ? 18.587 11.877 -13.047 1.00 82.19 88 PHE A N 1
ATOM 723 C CA . PHE A 1 88 ? 18.235 12.647 -14.235 1.00 82.19 88 PHE A CA 1
ATOM 724 C C . PHE A 1 88 ? 18.094 14.144 -13.944 1.00 82.19 88 PHE A C 1
ATOM 726 O O . PHE A 1 88 ? 18.669 14.972 -14.646 1.00 82.19 88 PHE A O 1
ATOM 733 N N . VAL A 1 89 ? 17.329 14.516 -12.913 1.00 78.56 89 VAL A N 1
ATOM 734 C CA . VAL A 1 89 ? 17.114 15.928 -12.556 1.00 78.56 89 VAL A CA 1
ATOM 735 C C . VAL A 1 89 ? 18.410 16.570 -12.060 1.00 78.56 89 VAL A C 1
ATOM 737 O O . VAL A 1 89 ? 18.665 17.738 -12.362 1.00 78.56 89 VAL A O 1
ATOM 740 N N . ASN A 1 90 ? 19.254 15.807 -11.364 1.00 79.69 90 ASN A N 1
ATOM 741 C CA . ASN A 1 90 ? 20.558 16.267 -10.903 1.00 79.69 90 ASN A CA 1
ATOM 742 C C . ASN A 1 90 ? 21.535 16.559 -12.052 1.00 79.69 90 ASN A C 1
ATOM 744 O O . ASN A 1 90 ? 22.457 17.329 -11.843 1.00 79.69 90 ASN A O 1
ATOM 748 N N . LEU A 1 91 ? 21.315 16.065 -13.277 1.00 79.19 91 LEU A N 1
ATOM 749 C CA . LEU A 1 91 ? 22.110 16.491 -14.444 1.00 79.19 91 LEU A CA 1
ATOM 750 C C . LEU A 1 91 ? 21.909 17.976 -14.788 1.00 79.19 91 LEU A C 1
ATOM 752 O O . LEU A 1 91 ? 22.769 18.594 -15.410 1.00 79.19 91 LEU A O 1
ATOM 756 N N . PHE A 1 92 ? 20.767 18.548 -14.399 1.00 75.44 92 PHE A N 1
ATOM 757 C CA . PHE A 1 92 ? 20.410 19.948 -14.657 1.00 75.44 92 PHE A CA 1
ATOM 758 C C . PHE A 1 92 ? 20.575 20.839 -13.424 1.00 75.44 92 PHE A C 1
ATOM 760 O O . PHE A 1 92 ? 20.467 22.062 -13.520 1.00 75.44 92 PHE A O 1
ATOM 767 N N . CYS A 1 93 ? 20.816 20.231 -12.264 1.00 71.25 93 CYS A N 1
ATOM 768 C CA . CYS A 1 93 ? 21.104 20.928 -11.024 1.00 71.25 93 CYS A CA 1
ATOM 769 C C . CYS A 1 93 ? 22.625 20.912 -10.848 1.00 71.25 93 CYS A C 1
ATOM 771 O O . CYS A 1 93 ? 23.227 19.852 -10.900 1.00 71.25 93 CYS A O 1
ATOM 773 N N . GLY A 1 94 ? 23.266 22.070 -10.683 1.00 68.31 94 GLY A N 1
ATOM 774 C CA . GLY A 1 94 ? 24.699 22.114 -10.368 1.00 68.31 94 GLY A CA 1
ATOM 775 C C . GLY A 1 94 ? 24.982 21.583 -8.955 1.00 68.31 94 GLY A C 1
ATOM 776 O O . GLY A 1 94 ? 24.450 20.572 -8.516 1.00 68.31 94 GLY A O 1
ATOM 777 N N . GLU A 1 95 ? 25.763 22.315 -8.168 1.00 63.22 95 GLU A N 1
ATOM 778 C CA . GLU A 1 95 ? 26.120 21.898 -6.799 1.00 63.22 95 GLU A CA 1
ATOM 779 C C . GLU A 1 95 ? 24.941 21.879 -5.802 1.00 63.22 95 GLU A C 1
ATOM 781 O O . GLU A 1 95 ? 25.090 21.395 -4.682 1.00 63.22 95 GLU A O 1
ATOM 786 N N . LYS A 1 96 ? 23.762 22.400 -6.178 1.00 70.19 96 LYS A N 1
ATOM 787 C CA . LYS A 1 96 ? 22.567 22.442 -5.321 1.00 70.19 96 LYS A CA 1
ATOM 788 C C . LYS A 1 96 ? 21.362 21.782 -6.000 1.00 70.19 96 LYS A C 1
ATOM 790 O O . LYS A 1 96 ? 20.952 22.260 -7.061 1.00 70.19 96 LYS A O 1
ATOM 795 N N . PRO A 1 97 ? 20.749 20.748 -5.393 1.00 65.44 97 PRO A N 1
ATOM 796 C CA . PRO A 1 97 ? 19.554 20.113 -5.936 1.00 65.44 97 PRO A CA 1
ATOM 797 C C . PRO A 1 97 ? 18.365 21.082 -5.943 1.00 65.44 97 PRO A C 1
ATOM 799 O O . PRO A 1 97 ? 18.048 21.733 -4.946 1.00 65.44 97 PRO A O 1
ATOM 802 N N . ILE A 1 98 ? 17.665 21.174 -7.076 1.00 70.12 98 ILE A N 1
ATOM 803 C CA . ILE A 1 98 ? 16.458 22.000 -7.197 1.00 70.12 98 ILE A CA 1
ATOM 804 C C . ILE A 1 98 ? 15.266 21.187 -6.676 1.00 70.12 98 ILE A C 1
ATOM 806 O O . ILE A 1 98 ? 14.561 20.515 -7.435 1.00 70.12 98 ILE A O 1
ATOM 810 N N . HIS A 1 99 ? 15.016 21.259 -5.366 1.00 67.69 99 HIS A N 1
ATOM 811 C CA . HIS A 1 99 ? 13.945 20.514 -4.685 1.00 67.69 99 HIS A CA 1
ATOM 812 C C . HIS A 1 99 ? 12.561 20.708 -5.322 1.00 67.69 99 HIS A C 1
ATOM 814 O O . HIS A 1 99 ? 11.770 19.764 -5.404 1.00 67.69 99 HIS A O 1
ATOM 820 N N . THR A 1 100 ? 12.282 21.898 -5.859 1.00 67.88 100 THR A N 1
ATOM 821 C CA . THR A 1 100 ? 11.035 22.186 -6.577 1.00 67.88 100 THR A CA 1
ATOM 822 C C . THR A 1 100 ? 10.858 21.291 -7.805 1.00 67.88 100 THR A C 1
ATOM 824 O O . THR A 1 100 ? 9.762 20.789 -8.035 1.00 67.88 100 THR A O 1
ATOM 827 N N . LEU A 1 101 ? 11.914 21.032 -8.582 1.00 65.75 101 LEU A N 1
ATOM 828 C CA . LEU A 1 101 ? 11.849 20.144 -9.751 1.00 65.75 101 LEU A CA 1
ATOM 829 C C . LEU A 1 101 ? 11.790 18.670 -9.337 1.00 65.75 101 LEU A C 1
ATOM 831 O O . LEU A 1 101 ? 11.037 17.893 -9.927 1.00 65.75 101 LEU A O 1
ATOM 835 N N . LEU A 1 102 ? 12.520 18.300 -8.283 1.00 67.75 102 LEU A N 1
ATOM 836 C CA . LEU A 1 102 ? 12.514 16.943 -7.738 1.00 67.75 102 LEU A CA 1
ATOM 837 C C . LEU A 1 102 ? 11.126 16.526 -7.245 1.00 67.75 102 LEU A C 1
ATOM 839 O O . LEU A 1 102 ? 10.695 15.396 -7.488 1.00 67.75 102 LEU A O 1
ATOM 843 N N . ASN A 1 103 ? 10.390 17.448 -6.625 1.00 66.56 103 ASN A N 1
ATOM 844 C CA . ASN A 1 103 ? 9.128 17.138 -5.961 1.00 66.56 103 ASN A CA 1
ATOM 845 C C . ASN A 1 103 ? 7.878 17.574 -6.743 1.00 66.56 103 ASN A C 1
ATOM 847 O O . ASN A 1 103 ? 6.792 17.052 -6.476 1.00 66.56 103 ASN A O 1
ATOM 851 N N . SER A 1 104 ? 7.991 18.453 -7.747 1.00 65.19 104 SER A N 1
ATOM 852 C CA . SER A 1 104 ? 6.820 18.982 -8.460 1.00 65.19 104 SER A CA 1
ATOM 853 C C . SER A 1 104 ? 6.088 17.923 -9.289 1.00 65.19 104 SER A C 1
ATOM 855 O O . SER A 1 104 ? 6.496 17.521 -10.383 1.00 65.19 104 SER A O 1
ATOM 857 N N . LYS A 1 105 ? 4.914 17.521 -8.785 1.00 66.50 105 LYS A N 1
ATOM 858 C CA . LYS A 1 105 ? 3.947 16.676 -9.499 1.00 66.50 105 LYS A CA 1
ATOM 859 C C . LYS A 1 105 ? 3.463 17.338 -10.793 1.00 66.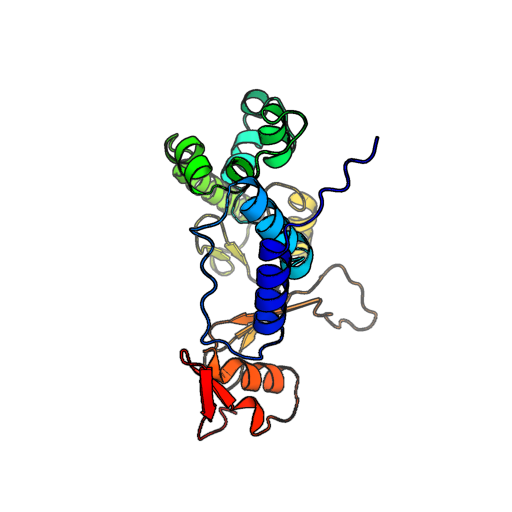50 105 LYS A C 1
ATOM 861 O O . LYS A 1 105 ? 3.334 16.658 -11.807 1.00 66.50 105 LYS A O 1
ATOM 866 N N . LEU A 1 106 ? 3.232 18.652 -10.762 1.00 64.75 106 LEU A N 1
ATOM 867 C CA . LEU A 1 106 ? 2.716 19.413 -11.900 1.00 64.75 106 LEU A CA 1
ATOM 868 C C . LEU A 1 106 ? 3.695 19.414 -13.078 1.00 64.75 106 LEU A C 1
ATOM 870 O O . LEU A 1 106 ? 3.275 19.196 -14.212 1.00 64.75 106 LEU A O 1
ATOM 874 N N . TRP A 1 107 ? 4.989 19.616 -12.815 1.00 67.38 107 TRP A N 1
ATOM 875 C CA . TRP A 1 107 ? 6.018 19.571 -13.856 1.00 67.38 107 TRP A CA 1
ATOM 876 C C . TRP A 1 107 ? 6.088 18.193 -14.501 1.00 67.38 107 TRP A C 1
ATOM 878 O O . TRP A 1 107 ? 5.949 18.088 -15.714 1.00 67.38 107 TRP A O 1
ATOM 888 N N . ARG A 1 108 ? 6.175 17.122 -13.701 1.00 65.06 108 ARG A N 1
ATOM 889 C CA . ARG A 1 108 ? 6.149 15.747 -14.227 1.00 65.06 108 ARG A CA 1
ATOM 890 C C . ARG A 1 108 ? 4.901 15.468 -15.063 1.00 65.06 108 ARG A C 1
ATOM 892 O O . ARG A 1 108 ? 4.999 14.867 -16.129 1.00 65.06 108 ARG A O 1
ATOM 899 N N . GLN A 1 109 ? 3.731 15.914 -14.608 1.00 63.88 109 GLN A N 1
ATOM 900 C CA . GLN A 1 109 ? 2.479 15.718 -15.335 1.00 63.88 109 GLN A CA 1
ATOM 901 C C . GLN A 1 109 ? 2.421 16.535 -16.632 1.00 63.88 109 GLN A C 1
ATOM 903 O O . GLN A 1 109 ? 1.867 16.060 -17.619 1.00 63.88 109 GLN A O 1
ATOM 908 N N . ARG A 1 110 ? 3.010 17.732 -16.675 1.00 65.75 110 ARG A N 1
ATOM 909 C CA . ARG A 1 110 ? 3.116 18.499 -17.919 1.00 65.75 110 ARG A CA 1
ATOM 910 C C . ARG A 1 110 ? 4.116 17.863 -18.878 1.00 65.75 110 ARG A C 1
ATOM 912 O O . ARG A 1 110 ? 3.735 17.546 -19.994 1.00 65.75 110 ARG A O 1
ATOM 919 N N . THR A 1 111 ? 5.333 17.571 -18.437 1.00 65.19 111 THR A N 1
ATOM 920 C CA . THR A 1 111 ? 6.389 17.046 -19.315 1.00 65.19 111 THR A CA 1
ATOM 921 C C . THR A 1 111 ? 6.100 15.622 -19.795 1.00 65.19 111 THR A C 1
ATOM 923 O O . THR A 1 111 ? 6.177 15.348 -20.988 1.00 65.19 111 THR A O 1
ATOM 926 N N . LEU A 1 112 ? 5.720 14.712 -18.891 1.00 64.94 112 LEU A N 1
ATOM 927 C CA . LEU A 1 112 ? 5.479 13.301 -19.225 1.00 64.94 112 LEU A CA 1
ATOM 928 C C . LEU A 1 112 ? 4.002 13.027 -19.550 1.00 64.94 112 LEU A C 1
ATOM 930 O O . LEU A 1 112 ? 3.688 12.232 -20.434 1.00 64.94 112 LEU A O 1
ATOM 934 N N . GLY A 1 113 ? 3.070 13.696 -18.869 1.00 58.53 113 GLY A N 1
ATOM 935 C CA . GLY A 1 113 ? 1.636 13.490 -19.091 1.00 58.53 113 GLY A CA 1
ATOM 936 C C . GLY A 1 113 ? 1.114 14.127 -20.385 1.00 58.53 113 GLY A C 1
ATOM 937 O O . GLY A 1 113 ? 0.349 13.474 -21.097 1.00 58.53 113 GLY A O 1
ATOM 938 N N . GLN A 1 114 ? 1.547 15.344 -20.758 1.00 60.78 114 GLN A N 1
ATOM 939 C CA . GLN A 1 114 ? 1.111 15.975 -22.024 1.00 60.78 114 GLN A CA 1
ATOM 940 C C . GLN A 1 114 ? 1.724 15.313 -23.263 1.00 60.78 114 GLN A C 1
ATOM 942 O O . GLN A 1 114 ? 1.110 15.336 -24.327 1.00 60.78 114 GLN A O 1
ATOM 947 N N . ALA A 1 115 ? 2.851 14.612 -23.114 1.00 59.56 115 ALA A N 1
ATOM 948 C CA . ALA A 1 115 ? 3.409 13.739 -24.147 1.00 59.56 115 ALA A CA 1
ATOM 949 C C . ALA A 1 115 ? 2.560 12.468 -24.407 1.00 59.56 115 ALA A C 1
ATOM 951 O O . ALA A 1 115 ? 2.970 11.579 -25.153 1.00 59.56 115 ALA A O 1
ATOM 952 N N . ARG A 1 116 ? 1.365 12.362 -23.796 1.00 61.38 116 ARG A N 1
ATOM 953 C CA . ARG A 1 116 ? 0.461 11.197 -23.837 1.00 61.38 116 ARG A CA 1
ATOM 954 C C . ARG A 1 116 ? 1.121 9.905 -23.360 1.00 61.38 116 ARG A C 1
ATOM 956 O O . ARG A 1 116 ? 0.691 8.815 -23.740 1.00 61.38 116 ARG A O 1
ATOM 963 N N . ILE A 1 117 ? 2.145 10.014 -22.518 1.00 63.22 117 ILE A N 1
ATOM 964 C CA . ILE A 1 117 ? 2.871 8.845 -22.036 1.00 63.22 117 ILE A CA 1
ATOM 965 C C . ILE A 1 117 ? 2.032 8.136 -20.985 1.00 63.22 117 ILE A C 1
ATOM 967 O O . ILE A 1 117 ? 1.858 6.937 -21.088 1.00 63.22 117 ILE A O 1
ATOM 971 N N . THR A 1 118 ? 1.395 8.855 -20.058 1.00 63.56 118 THR A N 1
ATOM 972 C CA . THR A 1 118 ? 0.597 8.232 -18.987 1.00 63.56 118 THR A CA 1
ATOM 973 C C . THR A 1 118 ? -0.507 7.287 -19.497 1.00 63.56 118 THR A C 1
ATOM 975 O O . THR A 1 118 ? -0.550 6.149 -19.035 1.00 63.56 118 THR A O 1
ATOM 978 N N . PRO A 1 119 ? -1.353 7.653 -20.486 1.00 64.38 119 PRO A N 1
ATOM 979 C CA . PRO A 1 119 ? -2.327 6.709 -21.041 1.00 64.38 119 PRO A CA 1
ATOM 980 C C . PRO A 1 119 ? -1.680 5.485 -21.708 1.00 64.38 119 PRO A C 1
ATOM 982 O O . PRO A 1 119 ? -2.171 4.371 -21.543 1.00 64.38 119 PRO A O 1
ATOM 985 N N . LYS A 1 120 ? -0.567 5.677 -22.432 1.00 66.69 120 LYS A N 1
ATOM 986 C CA . LYS A 1 120 ? 0.178 4.582 -23.074 1.00 66.69 120 LYS A CA 1
ATOM 987 C C . LYS A 1 120 ? 0.851 3.673 -22.047 1.00 66.69 120 LYS A C 1
ATOM 989 O O . LYS A 1 120 ? 0.824 2.463 -22.214 1.00 66.69 120 LYS A O 1
ATOM 994 N N . THR A 1 121 ? 1.400 4.237 -20.974 1.00 66.12 121 THR A N 1
ATOM 995 C CA . THR A 1 121 ? 1.991 3.505 -19.852 1.00 66.12 121 THR A CA 1
ATOM 996 C C . THR A 1 121 ? 0.954 2.627 -19.176 1.00 66.12 121 THR A C 1
ATOM 998 O O . THR A 1 121 ? 1.244 1.469 -18.919 1.00 66.12 121 THR A O 1
ATOM 1001 N N . ASN A 1 122 ? -0.265 3.126 -18.959 1.00 67.94 122 ASN A N 1
ATOM 1002 C CA . ASN A 1 122 ? -1.334 2.327 -18.359 1.00 67.94 122 ASN A CA 1
ATOM 1003 C C . ASN A 1 122 ? -1.770 1.174 -19.276 1.00 67.94 122 ASN A C 1
ATOM 1005 O O . ASN A 1 122 ? -1.955 0.059 -18.805 1.00 67.94 122 ASN A O 1
ATOM 1009 N N . GLN A 1 123 ? -1.888 1.416 -20.588 1.00 70.50 123 GLN A N 1
ATOM 1010 C CA . GLN A 1 123 ? -2.189 0.357 -21.564 1.00 70.50 123 GLN A CA 1
ATOM 1011 C C . GLN A 1 123 ? -1.072 -0.691 -21.643 1.00 70.50 123 GLN A C 1
ATOM 1013 O O . GLN A 1 123 ? -1.344 -1.886 -21.723 1.00 70.50 123 GLN A O 1
ATOM 1018 N N . LEU A 1 124 ? 0.189 -0.250 -21.610 1.00 71.00 124 LEU A N 1
ATOM 1019 C CA . LEU A 1 124 ? 1.347 -1.138 -21.592 1.00 71.00 124 LEU A CA 1
ATOM 1020 C C . LEU A 1 124 ? 1.415 -1.934 -20.288 1.00 71.00 124 LEU A C 1
ATOM 1022 O O . LEU A 1 124 ? 1.630 -3.140 -20.343 1.00 71.00 124 LEU A O 1
ATOM 1026 N N . ALA A 1 125 ? 1.194 -1.295 -19.139 1.00 73.94 125 ALA A N 1
ATOM 1027 C CA . ALA A 1 125 ? 1.133 -1.960 -17.842 1.00 73.94 125 ALA A CA 1
ATOM 1028 C C . ALA A 1 125 ? 0.064 -3.059 -17.853 1.00 73.94 125 ALA A C 1
ATOM 1030 O O . ALA A 1 125 ? 0.369 -4.197 -17.503 1.00 73.94 125 ALA A O 1
ATOM 1031 N N . GLU A 1 126 ? -1.129 -2.763 -18.379 1.00 77.88 126 GLU A N 1
ATOM 1032 C CA . GLU A 1 126 ? -2.202 -3.750 -18.515 1.00 77.88 126 GLU A CA 1
ATOM 1033 C C . GLU A 1 126 ? -1.795 -4.915 -19.407 1.00 77.88 126 GLU A C 1
ATOM 1035 O O . GLU A 1 126 ? -1.966 -6.078 -19.039 1.00 77.88 126 GLU A O 1
ATOM 1040 N N . TYR A 1 127 ? -1.225 -4.609 -20.575 1.00 80.00 127 TYR A N 1
ATOM 1041 C CA . TYR A 1 127 ? -0.737 -5.619 -21.502 1.00 80.00 127 TYR A CA 1
ATOM 1042 C C . TYR A 1 127 ? 0.303 -6.525 -20.841 1.00 80.00 127 TYR A C 1
ATOM 1044 O O . TYR A 1 127 ? 0.195 -7.746 -20.952 1.00 80.00 127 TYR A O 1
ATOM 1052 N N . PHE A 1 128 ? 1.283 -5.965 -20.127 1.00 79.56 128 PHE A N 1
ATOM 1053 C CA . PHE A 1 128 ? 2.313 -6.776 -19.490 1.00 79.56 128 PHE A CA 1
ATOM 1054 C C . PHE A 1 128 ? 1.778 -7.596 -18.320 1.00 79.56 128 PHE A C 1
ATOM 1056 O O . PHE A 1 128 ? 2.118 -8.771 -18.223 1.00 79.56 128 PHE A O 1
ATOM 1063 N N . VAL A 1 129 ? 0.912 -7.027 -17.479 1.00 82.69 129 VAL A N 1
ATOM 1064 C CA . VAL A 1 129 ? 0.242 -7.775 -16.408 1.00 82.69 129 VAL A CA 1
ATOM 1065 C C . VAL A 1 129 ? -0.521 -8.957 -17.011 1.00 82.69 129 VAL A C 1
ATOM 1067 O O . VAL A 1 129 ? -0.309 -10.096 -16.603 1.00 82.69 129 VAL A O 1
ATOM 1070 N N . ARG A 1 130 ? -1.334 -8.731 -18.051 1.00 83.00 130 ARG A N 1
ATOM 1071 C CA . ARG A 1 130 ? -2.069 -9.802 -18.747 1.00 83.00 130 ARG A CA 1
ATOM 1072 C C . ARG A 1 130 ? -1.148 -10.832 -19.395 1.00 83.00 130 ARG A C 1
ATOM 1074 O O . ARG A 1 130 ? -1.436 -12.023 -19.318 1.00 83.00 130 ARG A O 1
ATOM 1081 N N . LYS A 1 131 ? -0.050 -10.393 -20.015 1.00 82.44 131 LYS A N 1
ATOM 1082 C CA . LYS A 1 131 ? 0.947 -11.273 -20.631 1.00 82.44 131 LYS A CA 1
ATOM 1083 C C . LYS A 1 131 ? 1.583 -12.192 -19.587 1.00 82.44 131 LYS A C 1
ATOM 1085 O O . LYS A 1 131 ? 1.606 -13.397 -19.806 1.00 82.44 131 LYS A O 1
ATOM 1090 N N . ILE A 1 132 ? 2.016 -11.650 -18.448 1.00 83.56 132 ILE A N 1
ATOM 1091 C CA . ILE A 1 132 ? 2.598 -12.436 -17.350 1.00 83.56 132 ILE A CA 1
ATOM 1092 C C . ILE A 1 132 ? 1.581 -13.450 -16.828 1.00 83.56 132 ILE A C 1
ATOM 1094 O O . ILE A 1 132 ? 1.891 -14.631 -16.711 1.00 83.56 132 ILE A O 1
ATOM 1098 N N . LEU A 1 133 ? 0.346 -13.017 -16.566 1.00 83.50 133 LEU A N 1
ATOM 1099 C CA . LEU A 1 133 ? -0.726 -13.905 -16.104 1.00 83.50 133 LEU A CA 1
ATOM 1100 C C . LEU A 1 133 ? -1.002 -15.050 -17.093 1.00 83.50 133 LEU A C 1
ATOM 1102 O O . LEU A 1 133 ? -1.191 -16.195 -16.677 1.00 83.50 133 LEU A O 1
ATOM 1106 N N . HIS A 1 134 ? -0.984 -14.753 -18.396 1.00 83.81 134 HIS A N 1
ATOM 1107 C CA . HIS A 1 134 ? -1.136 -15.743 -19.460 1.00 83.81 134 HIS A CA 1
ATOM 1108 C C . HIS A 1 134 ? 0.054 -16.713 -19.526 1.00 83.81 134 HIS A C 1
ATOM 1110 O O . HIS A 1 134 ? -0.147 -17.923 -19.602 1.00 83.81 134 HIS A O 1
ATOM 1116 N N . GLU A 1 135 ? 1.292 -16.214 -19.467 1.00 83.62 135 GLU A N 1
ATOM 1117 C CA . GLU A 1 135 ? 2.513 -17.038 -19.445 1.00 83.62 135 GLU A CA 1
ATOM 1118 C C . GLU A 1 135 ? 2.560 -17.966 -18.227 1.00 83.62 135 GLU A C 1
ATOM 1120 O O . GLU A 1 135 ? 3.015 -19.105 -18.324 1.00 83.62 135 GLU A O 1
ATOM 1125 N N . MET A 1 136 ? 2.020 -17.515 -17.094 1.00 80.75 136 MET A N 1
ATOM 1126 C CA . MET A 1 136 ? 1.866 -18.331 -15.893 1.00 80.75 136 MET A CA 1
ATOM 1127 C C . MET A 1 136 ? 0.708 -19.331 -15.959 1.00 80.75 136 MET A C 1
ATOM 1129 O O . MET A 1 136 ? 0.565 -20.130 -15.033 1.00 80.75 136 MET A O 1
ATOM 1133 N N . GLN A 1 137 ? -0.119 -19.286 -17.009 1.00 83.94 137 GLN A N 1
ATOM 1134 C CA . GLN A 1 137 ? -1.327 -20.104 -17.157 1.00 83.94 137 GLN A CA 1
ATOM 1135 C C . GLN A 1 137 ? -2.254 -19.996 -15.935 1.00 83.94 137 GLN A C 1
ATOM 1137 O O . GLN A 1 137 ? -2.860 -20.977 -15.506 1.00 83.94 137 GLN A O 1
ATOM 1142 N N . THR A 1 138 ? -2.334 -18.806 -15.331 1.00 80.75 138 THR A N 1
ATOM 1143 C CA . THR A 1 138 ? -3.177 -18.597 -14.150 1.00 80.75 138 THR A CA 1
ATOM 1144 C C . THR A 1 138 ? -4.651 -18.571 -14.564 1.00 80.75 138 THR A C 1
ATOM 1146 O O . THR A 1 138 ? -5.000 -17.821 -15.483 1.00 80.75 138 THR A O 1
ATOM 1149 N N . PRO A 1 139 ? -5.533 -19.351 -13.911 1.00 81.56 139 PRO A N 1
ATOM 1150 C CA . PRO A 1 139 ? -6.964 -19.302 -14.179 1.00 81.56 139 PRO A CA 1
ATOM 1151 C C . PRO A 1 139 ? -7.508 -17.885 -14.000 1.00 81.56 139 PRO A C 1
ATOM 1153 O O . PRO A 1 139 ? -7.201 -17.206 -13.024 1.00 81.56 139 PRO A O 1
ATOM 1156 N N . THR A 1 140 ? -8.369 -17.435 -14.913 1.00 79.62 140 THR A N 1
ATOM 1157 C CA . THR A 1 140 ? -8.974 -16.095 -14.825 1.00 79.62 140 THR A CA 1
ATOM 1158 C C . THR A 1 140 ? -9.866 -15.922 -13.596 1.00 79.62 140 THR A C 1
ATOM 1160 O O . THR A 1 140 ? -10.139 -14.795 -13.203 1.00 79.62 140 THR A O 1
ATOM 1163 N N . THR A 1 141 ? -10.328 -17.020 -12.993 1.00 85.06 141 THR A N 1
ATOM 1164 C CA . THR A 1 141 ? -11.085 -17.031 -11.731 1.00 85.06 141 THR A CA 1
ATOM 1165 C C . THR A 1 141 ? -10.245 -16.630 -10.526 1.00 85.06 141 THR A C 1
ATOM 1167 O O . THR A 1 141 ? -10.792 -16.149 -9.538 1.00 85.06 141 THR A O 1
ATOM 1170 N N . ASP A 1 142 ? -8.928 -16.796 -10.623 1.00 84.62 142 ASP A N 1
ATOM 1171 C CA . ASP A 1 142 ? -7.998 -16.619 -9.510 1.00 84.62 142 ASP A CA 1
ATOM 1172 C C . ASP A 1 142 ? -7.349 -15.231 -9.553 1.00 84.62 142 ASP A C 1
ATOM 1174 O O . ASP A 1 142 ? -6.454 -14.938 -8.761 1.00 84.62 142 ASP A O 1
ATOM 1178 N N . VAL A 1 143 ? -7.775 -14.384 -10.496 1.00 85.81 143 VAL A N 1
ATOM 1179 C CA . VAL A 1 143 ? -7.173 -13.086 -10.785 1.00 85.81 143 VAL A CA 1
ATOM 1180 C C . VAL A 1 143 ? -8.238 -12.001 -10.820 1.00 85.81 143 VAL A C 1
ATOM 1182 O O . VAL A 1 143 ? -9.240 -12.103 -11.524 1.00 85.81 143 VAL A O 1
ATOM 1185 N N . VAL A 1 144 ? -7.963 -10.897 -10.134 1.00 85.75 144 VAL A N 1
ATOM 1186 C CA . VAL A 1 144 ? -8.748 -9.665 -10.211 1.00 85.75 144 VAL A CA 1
ATOM 1187 C C . VAL A 1 144 ? -7.845 -8.531 -10.686 1.00 85.75 144 VAL A C 1
ATOM 1189 O O . VAL A 1 144 ? -6.820 -8.251 -10.069 1.00 85.75 144 VAL A O 1
ATOM 1192 N N . LEU A 1 145 ? -8.229 -7.863 -11.776 1.00 82.44 145 LEU A N 1
ATOM 1193 C CA . LEU A 1 145 ? -7.564 -6.652 -12.269 1.00 82.44 145 LEU A CA 1
ATOM 1194 C C . LEU A 1 145 ? -8.263 -5.423 -11.681 1.00 82.44 145 LEU A C 1
ATOM 1196 O O . LEU A 1 145 ? -9.465 -5.259 -11.881 1.00 82.44 145 LEU A O 1
ATOM 1200 N N . LEU A 1 146 ? -7.528 -4.575 -10.956 1.00 78.31 146 LEU A N 1
ATOM 1201 C CA . LEU A 1 146 ? -8.107 -3.418 -10.258 1.00 78.31 146 LEU A CA 1
ATOM 1202 C C . LEU A 1 146 ? -7.987 -2.127 -11.074 1.00 78.31 146 LEU A C 1
ATOM 1204 O O . LEU A 1 146 ? -8.989 -1.455 -11.324 1.00 78.31 146 LEU A O 1
ATOM 1208 N N . HIS A 1 147 ? -6.768 -1.770 -11.488 1.00 66.56 147 HIS A N 1
ATOM 1209 C CA . HIS A 1 147 ? -6.458 -0.438 -12.032 1.00 66.56 147 HIS A CA 1
ATOM 1210 C C . HIS A 1 147 ? -5.587 -0.463 -13.294 1.00 66.56 147 HIS A C 1
ATOM 1212 O O . HIS A 1 147 ? -4.903 0.507 -13.601 1.00 66.56 147 HIS A O 1
ATOM 1218 N N . ASN A 1 148 ? -5.647 -1.554 -14.062 1.00 71.44 148 ASN A N 1
ATOM 1219 C CA . ASN A 1 148 ? -4.828 -1.814 -15.256 1.00 71.44 148 ASN A CA 1
ATOM 1220 C C . ASN A 1 148 ? -3.317 -1.964 -14.983 1.00 71.44 148 ASN A C 1
ATOM 1222 O O . ASN A 1 148 ? -2.633 -2.592 -15.778 1.00 71.44 148 ASN A O 1
ATOM 1226 N N . ASP A 1 149 ? -2.792 -1.475 -13.861 1.00 75.38 149 ASP A N 1
ATOM 1227 C CA . ASP A 1 149 ? -1.406 -1.654 -13.405 1.00 75.38 149 ASP A CA 1
ATOM 1228 C C . ASP A 1 149 ? -1.274 -2.572 -12.173 1.00 75.38 149 ASP A C 1
ATOM 1230 O O . ASP A 1 149 ? -0.167 -2.969 -11.811 1.00 75.38 149 ASP A O 1
ATOM 1234 N N . GLU A 1 150 ? -2.398 -2.951 -11.560 1.00 84.62 150 GLU A N 1
ATOM 1235 C CA . GLU A 1 150 ? -2.463 -3.821 -10.386 1.00 84.62 150 GLU A CA 1
ATOM 1236 C C . GLU A 1 150 ? -3.354 -5.044 -10.644 1.00 84.62 150 GLU A C 1
ATOM 1238 O O . GLU A 1 150 ? -4.515 -4.926 -11.060 1.00 84.62 150 GLU A O 1
ATOM 1243 N N . ALA A 1 151 ? -2.802 -6.224 -10.351 1.00 86.50 151 ALA A N 1
ATOM 1244 C CA . ALA A 1 151 ? -3.513 -7.494 -10.322 1.00 86.50 151 ALA A CA 1
ATOM 1245 C C . ALA A 1 151 ? -3.404 -8.123 -8.933 1.00 86.50 151 ALA A C 1
ATOM 1247 O O . ALA A 1 151 ? -2.325 -8.170 -8.340 1.00 86.50 151 ALA A O 1
ATOM 1248 N N . VAL A 1 152 ? -4.518 -8.659 -8.447 1.00 89.00 152 VAL A N 1
ATOM 1249 C CA . VAL A 1 152 ? -4.578 -9.467 -7.231 1.00 89.00 152 VAL A CA 1
ATOM 1250 C C . VAL A 1 152 ? -4.794 -10.912 -7.642 1.00 89.00 152 VAL A C 1
ATOM 1252 O O . VAL A 1 152 ? -5.720 -11.204 -8.395 1.00 89.00 152 VAL A O 1
ATOM 1255 N N . LEU A 1 153 ? -3.937 -11.800 -7.149 1.00 88.75 153 LEU A N 1
ATOM 1256 C CA . LEU A 1 153 ? -4.015 -13.231 -7.407 1.00 88.75 153 LEU A CA 1
ATOM 1257 C C . LEU A 1 153 ? -4.346 -13.985 -6.123 1.00 88.75 153 LEU A C 1
ATOM 1259 O O . LEU A 1 153 ? -3.872 -13.614 -5.044 1.00 88.75 153 LEU A O 1
ATOM 1263 N N . GLN A 1 154 ? -5.084 -15.088 -6.243 1.00 88.38 154 GLN A N 1
ATOM 1264 C CA . GLN A 1 154 ? -5.163 -16.064 -5.164 1.00 88.38 154 GLN A CA 1
ATOM 1265 C C . GLN A 1 154 ? -3.758 -16.589 -4.847 1.00 88.38 154 GLN A C 1
ATOM 1267 O O . GLN A 1 154 ? -2.992 -16.971 -5.734 1.00 88.38 154 GLN A O 1
ATOM 1272 N N . TYR A 1 155 ? -3.404 -16.589 -3.562 1.00 84.69 155 TYR A N 1
ATOM 1273 C CA . TYR A 1 155 ? -2.058 -16.951 -3.147 1.00 84.69 155 TYR A CA 1
ATOM 1274 C C . TYR A 1 155 ? -1.756 -18.429 -3.426 1.00 84.69 155 TYR A C 1
ATOM 1276 O O . TYR A 1 155 ? -2.449 -19.326 -2.946 1.00 84.69 155 TYR A O 1
ATOM 1284 N N . ASN A 1 156 ? -0.668 -18.671 -4.155 1.00 83.38 156 ASN A N 1
ATOM 1285 C CA . ASN A 1 156 ? -0.082 -19.987 -4.372 1.00 83.38 156 ASN A CA 1
ATOM 1286 C C . ASN A 1 156 ? 1.447 -19.869 -4.213 1.00 83.38 156 ASN A C 1
ATOM 1288 O O . ASN A 1 156 ? 2.063 -19.108 -4.964 1.00 83.38 156 ASN A O 1
ATOM 1292 N N . PRO A 1 157 ? 2.085 -20.610 -3.284 1.00 82.75 157 PRO A N 1
ATOM 1293 C CA . PRO A 1 157 ? 3.523 -20.491 -3.026 1.00 82.75 157 PRO A CA 1
ATOM 1294 C C . PRO A 1 157 ? 4.411 -20.725 -4.254 1.00 82.75 157 PRO A C 1
ATOM 1296 O O . PRO A 1 157 ? 5.423 -20.046 -4.419 1.00 82.75 157 PRO A O 1
ATOM 1299 N N . LEU A 1 158 ? 4.042 -21.663 -5.134 1.00 81.56 158 LEU A N 1
ATOM 1300 C CA . LEU A 1 158 ? 4.808 -21.955 -6.349 1.00 81.56 158 LEU A CA 1
ATOM 1301 C C . LEU A 1 158 ? 4.691 -20.815 -7.361 1.00 81.56 158 LEU A C 1
ATOM 1303 O O . LEU A 1 158 ? 5.693 -20.429 -7.959 1.00 81.56 158 LEU A O 1
ATOM 1307 N N . VAL A 1 159 ? 3.486 -20.266 -7.536 1.00 82.00 159 VAL A N 1
ATOM 1308 C CA . VAL A 1 159 ? 3.248 -19.109 -8.415 1.00 82.00 159 VAL A CA 1
ATOM 1309 C C . VAL A 1 159 ? 3.991 -17.886 -7.883 1.00 82.00 159 VAL A C 1
ATOM 1311 O O . VAL A 1 159 ? 4.682 -17.215 -8.641 1.00 82.00 159 VAL A O 1
ATOM 1314 N N . PHE A 1 160 ? 3.918 -17.637 -6.574 1.00 83.62 160 PHE A N 1
ATOM 1315 C CA . PHE A 1 160 ? 4.623 -16.534 -5.931 1.00 83.62 160 PHE A CA 1
ATOM 1316 C C . PHE A 1 160 ? 6.142 -16.631 -6.115 1.00 83.62 160 PHE A C 1
ATOM 1318 O O . PHE A 1 160 ? 6.754 -15.653 -6.533 1.00 83.62 160 PHE A O 1
ATOM 1325 N N . ARG A 1 161 ? 6.748 -17.802 -5.864 1.00 81.94 161 ARG A N 1
ATOM 1326 C CA . ARG A 1 161 ? 8.192 -18.003 -6.083 1.00 81.94 161 ARG A CA 1
ATOM 1327 C C . ARG A 1 161 ? 8.577 -17.733 -7.533 1.00 81.94 161 ARG A C 1
ATOM 1329 O O . ARG A 1 161 ? 9.467 -16.932 -7.768 1.00 81.94 161 ARG A O 1
ATOM 1336 N N . ARG A 1 162 ? 7.836 -18.278 -8.507 1.00 81.19 162 ARG A N 1
ATOM 1337 C CA . ARG A 1 162 ? 8.079 -17.983 -9.931 1.00 81.19 162 ARG A CA 1
ATOM 1338 C C . ARG A 1 162 ? 7.965 -16.491 -10.242 1.00 81.19 162 ARG A C 1
ATOM 1340 O O . ARG A 1 162 ? 8.774 -15.979 -11.009 1.00 81.19 162 ARG A O 1
ATOM 1347 N N . LEU A 1 163 ? 6.978 -15.795 -9.676 1.00 81.69 163 LEU A N 1
ATOM 1348 C CA . LEU A 1 163 ? 6.826 -14.353 -9.863 1.00 81.69 163 LEU A CA 1
ATOM 1349 C C . LEU A 1 163 ? 8.008 -13.579 -9.279 1.00 81.69 163 LEU A C 1
ATOM 1351 O O . LEU A 1 163 ? 8.522 -12.669 -9.920 1.00 81.69 163 LEU A O 1
ATOM 1355 N N . MET A 1 164 ? 8.447 -13.947 -8.079 1.00 81.25 164 MET A N 1
ATOM 1356 C CA . MET A 1 164 ? 9.599 -13.324 -7.441 1.00 81.25 164 MET A CA 1
ATOM 1357 C C . MET A 1 164 ? 10.884 -13.594 -8.226 1.00 81.25 164 MET A C 1
ATOM 1359 O O . MET A 1 164 ? 11.565 -12.648 -8.598 1.00 81.25 164 MET A O 1
ATOM 1363 N N . ASP A 1 165 ? 11.174 -14.847 -8.569 1.00 81.81 165 ASP A N 1
ATOM 1364 C CA . ASP A 1 165 ? 12.419 -15.229 -9.242 1.00 81.81 165 ASP A CA 1
ATOM 1365 C C . ASP A 1 165 ? 12.571 -14.570 -10.623 1.00 81.81 165 ASP A C 1
ATOM 1367 O O . ASP A 1 165 ? 13.678 -14.223 -11.025 1.00 81.81 165 ASP A O 1
ATOM 1371 N N . ASN A 1 166 ? 11.463 -14.379 -11.352 1.00 80.31 166 ASN A N 1
ATOM 1372 C CA . ASN A 1 166 ? 11.497 -13.828 -12.711 1.00 80.31 166 ASN A CA 1
ATOM 1373 C C . ASN A 1 166 ? 11.271 -12.311 -12.777 1.00 80.31 166 ASN A C 1
ATOM 1375 O O . ASN A 1 166 ? 11.711 -11.677 -13.736 1.00 80.31 166 ASN A O 1
ATOM 1379 N N . TYR A 1 167 ? 10.563 -11.724 -11.806 1.00 77.19 167 TYR A N 1
ATOM 1380 C CA . TYR A 1 167 ? 10.095 -10.337 -11.908 1.00 77.19 167 TYR A CA 1
ATOM 1381 C C . TYR A 1 167 ? 10.443 -9.460 -10.702 1.00 77.19 167 TYR A C 1
ATOM 1383 O O . TYR A 1 167 ? 10.280 -8.239 -10.790 1.00 77.19 167 TYR A O 1
ATOM 1391 N N . HIS A 1 168 ? 10.941 -10.011 -9.593 1.00 70.56 168 HIS A N 1
ATOM 1392 C CA . HIS A 1 168 ? 11.392 -9.189 -8.471 1.00 70.56 168 HIS A CA 1
ATOM 1393 C C . HIS A 1 168 ? 12.569 -8.293 -8.886 1.00 70.56 168 HIS A C 1
ATOM 1395 O O . HIS A 1 168 ? 13.474 -8.719 -9.595 1.00 70.56 168 HIS A O 1
ATOM 1401 N N . GLY A 1 169 ? 12.548 -7.026 -8.464 1.00 61.97 169 GLY A N 1
ATOM 1402 C CA . GLY A 1 169 ? 13.585 -6.049 -8.820 1.00 61.97 169 GLY A CA 1
ATOM 1403 C C . GLY A 1 169 ? 13.512 -5.514 -10.257 1.00 61.97 169 GLY A C 1
ATOM 1404 O O . GLY A 1 169 ? 14.325 -4.671 -10.628 1.00 61.97 169 GLY A O 1
ATOM 1405 N N . THR A 1 170 ? 12.533 -5.953 -11.056 1.00 70.69 170 THR A N 1
ATOM 1406 C CA . THR A 1 170 ? 12.209 -5.339 -12.354 1.00 70.69 170 THR A CA 1
ATOM 1407 C C . THR A 1 170 ? 11.272 -4.132 -12.164 1.00 70.69 170 THR A C 1
ATOM 1409 O O . THR A 1 170 ? 11.160 -3.575 -11.072 1.00 70.69 170 THR A O 1
ATOM 1412 N N . PHE A 1 171 ? 10.560 -3.711 -13.214 1.00 71.62 171 PHE A N 1
ATOM 1413 C CA . PHE A 1 171 ? 9.493 -2.713 -13.093 1.00 71.62 171 PHE A CA 1
ATOM 1414 C C . PHE A 1 171 ? 8.206 -3.266 -12.447 1.00 71.62 171 PHE A C 1
ATOM 1416 O O . PHE A 1 171 ? 7.285 -2.494 -12.181 1.00 71.62 171 PHE A O 1
ATOM 1423 N N . PHE A 1 172 ? 8.142 -4.571 -12.152 1.00 73.19 172 PHE A N 1
ATOM 1424 C CA . PHE A 1 172 ? 7.066 -5.171 -11.364 1.00 73.19 172 PHE A CA 1
ATOM 1425 C C . PHE A 1 172 ? 7.382 -5.192 -9.877 1.00 73.19 172 PHE A C 1
ATOM 1427 O O . PHE A 1 172 ? 8.478 -5.544 -9.443 1.00 73.19 172 PHE A O 1
ATOM 1434 N N . LYS A 1 173 ? 6.356 -4.896 -9.079 1.00 82.06 173 LYS A N 1
ATOM 1435 C CA . LYS A 1 173 ? 6.395 -5.069 -7.633 1.00 82.06 173 LYS A CA 1
ATOM 1436 C C . LYS A 1 173 ? 5.462 -6.205 -7.238 1.00 82.06 173 LYS A C 1
ATOM 1438 O O . LYS A 1 173 ? 4.248 -6.040 -7.217 1.00 82.06 173 LYS A O 1
ATOM 1443 N N . VAL A 1 174 ? 6.045 -7.348 -6.900 1.00 84.31 174 VAL A N 1
ATOM 1444 C CA . VAL A 1 174 ? 5.309 -8.509 -6.391 1.00 84.31 174 VAL A CA 1
ATOM 1445 C C . VAL A 1 174 ? 5.263 -8.409 -4.869 1.00 84.31 174 VAL A C 1
ATOM 1447 O O . VAL A 1 174 ? 6.307 -8.297 -4.228 1.00 84.31 174 VAL A O 1
ATOM 1450 N N . ILE A 1 175 ? 4.061 -8.391 -4.287 1.00 88.19 175 ILE A N 1
ATOM 1451 C CA . ILE A 1 175 ? 3.873 -8.238 -2.838 1.00 88.19 175 ILE A CA 1
ATOM 1452 C C . ILE A 1 175 ? 2.928 -9.329 -2.330 1.00 88.19 175 ILE A C 1
ATOM 1454 O O . ILE A 1 175 ? 1.752 -9.322 -2.699 1.00 88.19 175 ILE A O 1
ATOM 1458 N N . PRO A 1 176 ? 3.398 -10.233 -1.460 1.00 88.94 176 PRO A N 1
ATOM 1459 C CA . PRO A 1 176 ? 2.531 -11.173 -0.769 1.00 88.94 176 PRO A CA 1
ATOM 1460 C C . PRO A 1 176 ? 1.820 -10.470 0.395 1.00 88.94 176 PRO A C 1
ATOM 1462 O O . PRO A 1 176 ? 2.419 -9.693 1.143 1.00 88.94 176 PRO A O 1
ATOM 1465 N N . PHE A 1 177 ? 0.523 -10.727 0.538 1.00 91.81 177 PHE A N 1
ATOM 1466 C CA . PHE A 1 177 ? -0.258 -10.251 1.674 1.00 91.81 177 PHE A CA 1
ATOM 1467 C C . PHE A 1 177 ? -1.447 -11.173 1.954 1.00 91.81 177 PHE A C 1
ATOM 1469 O O . PHE A 1 177 ? -1.932 -11.875 1.066 1.00 91.81 177 PHE A O 1
ATOM 1476 N N . ARG A 1 178 ? -1.935 -11.143 3.194 1.00 90.44 178 ARG A N 1
ATOM 1477 C CA . ARG A 1 178 ? -3.169 -11.791 3.645 1.00 90.44 178 ARG A CA 1
ATOM 1478 C C . ARG A 1 178 ? -4.171 -10.707 4.023 1.00 90.44 178 ARG A C 1
ATOM 1480 O O . ARG A 1 178 ? -3.806 -9.713 4.644 1.00 90.44 178 ARG A O 1
ATOM 1487 N N . LEU A 1 179 ? -5.429 -10.871 3.624 1.00 91.75 179 LEU A N 1
ATOM 1488 C CA . LEU A 1 179 ? -6.505 -9.972 4.033 1.00 91.75 179 LEU A CA 1
ATOM 1489 C C . LEU A 1 179 ? -7.323 -10.649 5.132 1.00 91.75 179 LEU A C 1
ATOM 1491 O O . LEU A 1 179 ? -7.959 -11.673 4.891 1.00 91.75 179 LEU A O 1
ATOM 1495 N N . VAL A 1 180 ? -7.303 -10.079 6.331 1.00 93.38 180 VAL A N 1
ATOM 1496 C CA . VAL A 1 180 ? -8.051 -10.566 7.491 1.00 93.38 180 VAL A CA 1
ATOM 1497 C C . VAL A 1 180 ? -9.253 -9.663 7.709 1.00 93.38 180 VAL A C 1
ATOM 1499 O O . VAL A 1 180 ? -9.111 -8.450 7.832 1.00 93.38 180 VAL A O 1
ATOM 1502 N N . LYS A 1 181 ? -10.454 -10.239 7.738 1.00 94.81 181 LYS A N 1
ATOM 1503 C CA . LYS A 1 181 ? -11.679 -9.495 8.046 1.00 94.81 181 LYS A CA 1
ATOM 1504 C C . LYS A 1 181 ? -11.840 -9.379 9.563 1.00 94.81 181 LYS A C 1
ATOM 1506 O O . LYS A 1 181 ? -11.778 -10.390 10.260 1.00 94.81 181 LYS A O 1
ATOM 1511 N N . LEU A 1 182 ? -12.069 -8.166 10.063 1.00 92.94 182 LEU A N 1
ATOM 1512 C CA . LEU A 1 182 ? -12.420 -7.947 11.466 1.00 92.94 182 LEU A CA 1
ATOM 1513 C C . LEU A 1 182 ? -13.896 -8.311 11.725 1.00 92.94 182 LEU A C 1
ATOM 1515 O O . LEU A 1 182 ? -14.711 -8.269 10.800 1.00 92.94 182 LEU A O 1
ATOM 1519 N N . PRO A 1 183 ? -14.265 -8.670 12.969 1.00 86.56 183 PRO A N 1
ATOM 1520 C CA . PRO A 1 183 ? -15.646 -9.002 13.317 1.00 86.56 183 PRO A CA 1
ATOM 1521 C C . PRO A 1 183 ? -16.639 -7.852 13.067 1.00 86.56 183 PRO A C 1
ATOM 1523 O O . PRO A 1 183 ? -16.259 -6.686 13.009 1.00 86.56 183 PRO A O 1
ATOM 1526 N N . GLN A 1 184 ? -17.929 -8.194 12.983 1.00 84.38 184 GLN A N 1
ATOM 1527 C CA . GLN A 1 184 ? -19.095 -7.292 12.893 1.00 84.38 184 GLN A CA 1
ATOM 1528 C C . GLN A 1 184 ? -19.239 -6.447 11.611 1.00 84.38 184 GLN A C 1
ATOM 1530 O O . GLN A 1 184 ? -20.324 -6.411 11.035 1.00 84.38 184 GLN A O 1
ATOM 1535 N N . TYR A 1 185 ? -18.172 -5.822 11.114 1.00 89.06 185 TYR A N 1
ATOM 1536 C CA . TYR A 1 185 ? -18.219 -4.888 9.983 1.00 89.06 185 TYR A CA 1
ATOM 1537 C C . TYR A 1 185 ? -17.352 -5.355 8.804 1.00 89.06 185 TYR A C 1
ATOM 1539 O O . TYR A 1 185 ? -16.562 -6.293 8.902 1.00 89.06 185 TYR A O 1
ATOM 1547 N N . ASN A 1 186 ? -17.480 -4.695 7.648 1.00 93.19 186 ASN A N 1
ATOM 1548 C CA . ASN A 1 186 ? -16.589 -4.903 6.496 1.00 93.19 186 ASN A CA 1
ATOM 1549 C C . ASN A 1 186 ? -15.273 -4.125 6.670 1.00 93.19 186 ASN A C 1
ATOM 1551 O O . ASN A 1 186 ? -14.884 -3.325 5.820 1.00 93.19 186 ASN A O 1
ATOM 1555 N N . TYR A 1 187 ? -14.615 -4.353 7.803 1.00 95.06 187 TYR A N 1
ATOM 1556 C CA . TYR A 1 187 ? -13.305 -3.810 8.140 1.00 95.06 187 TYR A CA 1
ATOM 1557 C C . TYR A 1 187 ? -12.249 -4.880 7.908 1.00 95.06 187 TYR A C 1
ATOM 1559 O O . TYR A 1 187 ? -12.486 -6.060 8.178 1.00 95.06 187 TYR A O 1
ATOM 1567 N N . PHE A 1 188 ? -11.085 -4.480 7.407 1.00 95.25 188 PHE A N 1
ATOM 1568 C CA . PHE A 1 188 ? -10.052 -5.430 7.013 1.00 95.25 188 PHE A CA 1
ATOM 1569 C C . PHE A 1 188 ? -8.675 -4.999 7.505 1.00 95.25 188 PHE A C 1
ATOM 1571 O O . PHE A 1 188 ? -8.360 -3.811 7.564 1.00 95.25 188 PHE A O 1
ATOM 1578 N N . VAL A 1 189 ? -7.834 -5.983 7.796 1.00 95.19 189 VAL A N 1
ATOM 1579 C CA . VAL A 1 189 ? -6.408 -5.818 8.056 1.00 95.19 189 VAL A CA 1
ATOM 1580 C C . VAL A 1 189 ? -5.655 -6.507 6.930 1.00 95.19 189 VAL A C 1
ATOM 1582 O O . VAL A 1 189 ? -5.837 -7.695 6.671 1.00 95.19 189 VAL A O 1
ATOM 1585 N N . LYS A 1 190 ? -4.839 -5.740 6.214 1.00 94.88 190 LYS A N 1
ATOM 1586 C CA . LYS A 1 190 ? -3.919 -6.250 5.204 1.00 94.88 190 LYS A CA 1
ATOM 1587 C C . LYS A 1 190 ? -2.589 -6.537 5.885 1.00 94.88 190 LYS A C 1
ATOM 1589 O O . LYS A 1 190 ? -1.868 -5.614 6.258 1.00 94.88 190 LYS A O 1
ATOM 1594 N N . GLU A 1 191 ? -2.291 -7.810 6.056 1.00 93.31 191 GLU A N 1
ATOM 1595 C CA . GLU A 1 191 ? -1.071 -8.299 6.677 1.00 93.31 191 GLU A CA 1
ATOM 1596 C C . GLU A 1 191 ? -0.038 -8.622 5.600 1.00 93.31 191 GLU A C 1
ATOM 1598 O O . GLU A 1 191 ? -0.290 -9.416 4.692 1.00 93.31 191 GLU A O 1
ATOM 1603 N N . TYR A 1 192 ? 1.130 -8.009 5.700 1.00 91.25 192 TYR A N 1
ATOM 1604 C CA . TYR A 1 192 ? 2.276 -8.291 4.852 1.00 91.25 192 TYR A CA 1
ATOM 1605 C C . TYR A 1 192 ? 3.191 -9.270 5.571 1.00 91.25 192 TYR A C 1
ATOM 1607 O O . TYR A 1 192 ? 3.413 -9.161 6.777 1.00 91.25 192 TYR A O 1
ATOM 1615 N N . PHE A 1 193 ? 3.734 -10.214 4.822 1.00 87.19 193 PHE A N 1
ATOM 1616 C CA . PHE A 1 193 ? 4.641 -11.227 5.338 1.00 87.19 193 PHE A CA 1
ATOM 1617 C C . PHE A 1 193 ? 5.716 -11.515 4.301 1.00 87.19 193 PHE A C 1
ATOM 1619 O O . PHE A 1 193 ? 5.555 -11.166 3.135 1.00 87.19 193 PHE A O 1
ATOM 1626 N N . ASP A 1 194 ? 6.813 -12.133 4.716 1.00 83.12 194 ASP A N 1
ATOM 1627 C CA . ASP A 1 194 ? 7.851 -12.588 3.798 1.00 83.12 194 ASP A CA 1
ATOM 1628 C C . ASP A 1 194 ? 7.781 -14.119 3.651 1.00 83.12 194 ASP A C 1
ATOM 1630 O O . ASP A 1 194 ? 8.130 -14.836 4.588 1.00 83.12 194 ASP A O 1
ATOM 1634 N N . PRO A 1 195 ? 7.342 -14.650 2.494 1.00 73.19 195 PRO A N 1
ATOM 1635 C CA . PRO A 1 195 ? 7.239 -16.091 2.261 1.00 73.19 195 PRO A CA 1
ATOM 1636 C C . PRO A 1 195 ? 8.590 -16.811 2.201 1.00 73.19 195 PRO A C 1
ATOM 1638 O O . PRO A 1 195 ? 8.614 -18.040 2.129 1.00 73.19 195 PRO A O 1
ATOM 1641 N N . SER A 1 196 ? 9.700 -16.067 2.146 1.00 70.25 196 SER A N 1
ATOM 1642 C CA . SER A 1 196 ? 11.057 -16.616 2.139 1.00 70.25 196 SER A CA 1
ATOM 1643 C C . SER A 1 196 ? 11.622 -16.846 3.541 1.00 70.25 196 SER A C 1
ATOM 1645 O O . SER A 1 196 ? 12.601 -17.578 3.680 1.00 70.25 196 SER A O 1
ATOM 1647 N N . GLN A 1 197 ? 10.993 -16.288 4.581 1.00 69.75 197 GLN A N 1
ATOM 1648 C CA . GLN A 1 197 ? 11.387 -16.548 5.960 1.00 69.75 197 GLN A CA 1
ATOM 1649 C C . GLN A 1 197 ? 11.030 -17.992 6.323 1.00 69.75 197 GLN A C 1
ATOM 1651 O O . GLN A 1 197 ? 9.867 -18.332 6.536 1.00 69.75 197 GLN A O 1
ATOM 1656 N N . SER A 1 198 ? 12.042 -18.862 6.368 1.00 51.84 198 SER A N 1
ATOM 1657 C CA . SER A 1 198 ? 11.916 -20.198 6.940 1.00 51.84 198 SER A CA 1
ATOM 1658 C C . SER A 1 198 ? 11.762 -20.059 8.448 1.00 51.84 198 SER A C 1
ATOM 1660 O O . SER A 1 198 ? 12.705 -19.655 9.131 1.00 51.84 198 SER A O 1
ATOM 1662 N N . VAL A 1 199 ? 10.589 -20.383 8.972 1.00 56.28 199 VAL A N 1
ATOM 1663 C CA . VAL A 1 199 ? 10.378 -20.475 10.416 1.00 56.28 199 VAL A CA 1
ATOM 1664 C C . VAL A 1 199 ? 10.136 -21.938 10.734 1.00 56.28 199 VAL A C 1
ATOM 1666 O O . VAL A 1 199 ? 9.327 -22.577 10.064 1.00 56.28 199 VAL A O 1
ATOM 1669 N N . ASP A 1 200 ? 10.821 -22.451 11.755 1.00 54.75 200 ASP A N 1
ATOM 1670 C CA . ASP A 1 200 ? 10.866 -23.867 12.158 1.00 54.75 200 ASP A CA 1
ATOM 1671 C C . ASP A 1 200 ? 9.497 -24.517 12.475 1.00 54.75 200 ASP A C 1
ATOM 1673 O O . ASP A 1 200 ? 9.454 -25.677 12.863 1.00 54.75 200 ASP A O 1
ATOM 1677 N N . ASN A 1 201 ? 8.369 -23.813 12.309 1.00 54.50 201 ASN A N 1
ATOM 1678 C CA . ASN A 1 201 ? 7.027 -24.258 12.701 1.00 54.50 201 ASN A CA 1
ATOM 1679 C C . ASN A 1 201 ? 5.887 -23.774 11.768 1.00 54.50 201 ASN A C 1
ATOM 1681 O O . ASN A 1 201 ? 4.763 -23.602 12.239 1.00 54.50 201 ASN A O 1
ATOM 1685 N N . ASP A 1 202 ? 6.147 -23.485 10.485 1.00 56.41 202 ASP A N 1
ATOM 1686 C CA . ASP A 1 202 ? 5.132 -23.006 9.512 1.00 56.41 202 ASP A CA 1
ATOM 1687 C C . ASP A 1 202 ? 4.380 -21.713 9.925 1.00 56.41 202 ASP A C 1
ATOM 1689 O O . ASP A 1 202 ? 3.357 -21.347 9.337 1.00 56.41 202 ASP A O 1
ATOM 1693 N N . GLN A 1 203 ? 4.871 -20.975 10.926 1.00 63.53 203 GLN A N 1
ATOM 1694 C CA . GLN A 1 203 ? 4.255 -19.717 11.343 1.00 63.53 203 GLN A CA 1
ATOM 1695 C C . GLN A 1 203 ? 4.648 -18.582 10.396 1.00 63.53 203 GLN A C 1
ATOM 1697 O O . GLN A 1 203 ? 5.818 -18.230 10.266 1.00 63.53 203 GLN A O 1
ATOM 1702 N N . ILE A 1 204 ? 3.643 -17.976 9.762 1.00 71.06 204 ILE A N 1
ATOM 1703 C CA . ILE A 1 204 ? 3.812 -16.772 8.948 1.00 71.06 204 ILE A CA 1
ATOM 1704 C C . ILE A 1 204 ? 4.129 -15.597 9.879 1.00 71.06 20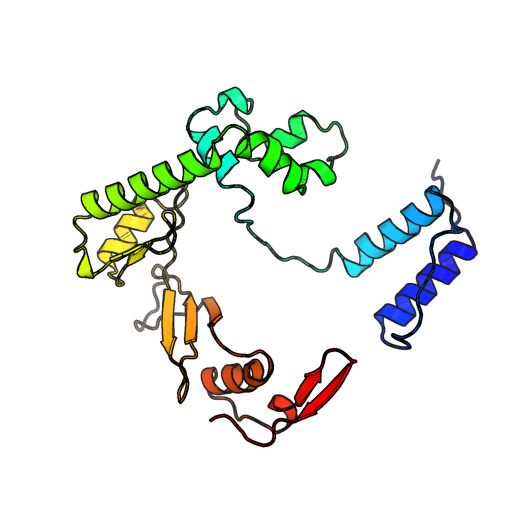4 ILE A C 1
ATOM 1706 O O . ILE A 1 204 ? 3.279 -15.181 10.668 1.00 71.06 204 ILE A O 1
ATOM 1710 N N . VAL A 1 205 ? 5.333 -15.037 9.761 1.00 81.38 205 VAL A N 1
ATOM 1711 C CA . VAL A 1 205 ? 5.724 -13.826 10.492 1.00 81.38 205 VAL A CA 1
ATOM 1712 C C . VAL A 1 205 ? 5.200 -12.604 9.747 1.00 81.38 205 VAL A C 1
ATOM 1714 O O . VAL A 1 205 ? 5.576 -12.329 8.604 1.00 81.38 205 VAL A O 1
ATOM 1717 N N . ILE A 1 206 ? 4.309 -11.865 10.403 1.00 86.00 206 ILE A N 1
ATOM 1718 C CA . ILE A 1 206 ? 3.761 -10.623 9.866 1.00 86.00 206 ILE A CA 1
ATOM 1719 C C . ILE A 1 206 ? 4.793 -9.510 10.056 1.00 86.00 206 ILE A C 1
ATOM 1721 O O . ILE A 1 206 ? 5.177 -9.192 11.178 1.00 86.00 206 ILE A O 1
ATOM 1725 N N . THR A 1 207 ? 5.240 -8.909 8.955 1.00 85.81 207 THR A N 1
ATOM 1726 C CA . THR A 1 207 ? 6.240 -7.830 8.960 1.00 85.81 207 THR A CA 1
ATOM 1727 C C . THR A 1 207 ? 5.597 -6.451 9.047 1.00 85.81 207 THR A C 1
ATOM 1729 O O . THR A 1 207 ? 6.202 -5.510 9.558 1.00 85.81 207 THR A O 1
ATOM 1732 N N . ARG A 1 208 ? 4.365 -6.311 8.540 1.00 90.44 208 ARG A N 1
ATOM 1733 C CA . ARG A 1 208 ? 3.609 -5.054 8.549 1.00 90.44 208 ARG A CA 1
ATOM 1734 C C . ARG A 1 208 ? 2.110 -5.313 8.473 1.00 90.44 208 ARG A C 1
ATOM 1736 O O . ARG A 1 208 ? 1.678 -6.225 7.777 1.00 90.44 208 ARG A O 1
ATOM 1743 N N . CYS A 1 209 ? 1.317 -4.434 9.079 1.00 92.06 209 CYS A N 1
ATOM 1744 C CA . CYS A 1 209 ? -0.140 -4.424 8.954 1.00 92.06 209 CYS A CA 1
ATOM 1745 C C . CYS A 1 209 ? -0.638 -3.085 8.396 1.00 92.06 209 CYS A C 1
ATOM 1747 O O . CYS A 1 209 ? -0.082 -2.030 8.697 1.00 92.06 209 CYS A O 1
ATOM 1749 N N . GLU A 1 210 ? -1.715 -3.114 7.613 1.00 94.69 210 GLU A N 1
ATOM 1750 C CA . GLU A 1 210 ? -2.473 -1.929 7.203 1.00 94.69 210 GLU A CA 1
ATOM 1751 C C . GLU A 1 210 ? -3.968 -2.126 7.459 1.00 94.69 210 GLU A C 1
ATOM 1753 O O . GLU A 1 210 ? -4.586 -3.043 6.922 1.00 94.69 210 GLU A O 1
ATOM 1758 N N . PHE A 1 211 ? -4.568 -1.213 8.215 1.00 92.94 211 PHE A N 1
ATOM 1759 C CA . PHE A 1 211 ? -6.005 -1.189 8.477 1.00 92.94 211 PHE A CA 1
ATOM 1760 C C . PHE A 1 211 ? -6.740 -0.524 7.304 1.00 92.94 211 PHE A C 1
ATOM 1762 O O . PHE A 1 211 ? -6.377 0.569 6.862 1.00 92.94 211 PHE A O 1
ATOM 1769 N N . LYS A 1 212 ? -7.753 -1.200 6.755 1.00 93.88 212 LYS A N 1
ATOM 1770 C CA . LYS A 1 212 ? -8.503 -0.784 5.561 1.00 93.88 212 LYS A CA 1
ATOM 1771 C C . LYS A 1 212 ? -9.994 -0.691 5.857 1.00 93.88 212 LYS A C 1
ATOM 1773 O O . LYS A 1 212 ? -10.554 -1.527 6.563 1.00 93.88 212 LYS A O 1
ATOM 1778 N N . CYS A 1 213 ? -10.626 0.316 5.253 1.00 92.62 213 CYS A N 1
ATOM 1779 C CA . CYS A 1 213 ? -12.066 0.577 5.345 1.00 92.62 213 CYS A CA 1
ATOM 1780 C C . CYS A 1 213 ? -12.573 0.855 6.769 1.00 92.62 213 CYS A C 1
ATOM 1782 O O . CYS A 1 213 ? -13.762 0.710 7.025 1.00 92.62 213 CYS A O 1
ATOM 1784 N N . ILE A 1 214 ? -11.691 1.269 7.682 1.00 91.62 214 ILE A N 1
ATOM 1785 C CA . ILE A 1 214 ? -12.040 1.578 9.069 1.00 91.62 214 ILE A CA 1
ATOM 1786 C C . ILE A 1 214 ? -12.179 3.095 9.219 1.00 91.62 214 ILE A C 1
ATOM 1788 O O . ILE A 1 214 ? -11.205 3.812 8.967 1.00 91.62 214 ILE A O 1
ATOM 1792 N N . PRO A 1 215 ? -13.359 3.602 9.618 1.00 90.62 215 PRO A N 1
ATOM 1793 C CA . PRO A 1 215 ? -13.523 4.999 9.988 1.00 90.62 215 PRO A CA 1
ATOM 1794 C C . PRO A 1 215 ? -12.538 5.383 11.091 1.00 90.62 215 PRO A C 1
ATOM 1796 O O . PRO A 1 215 ? -12.363 4.636 12.056 1.00 90.62 215 PRO A O 1
ATOM 1799 N N . LEU A 1 216 ? -11.935 6.569 10.970 1.00 89.06 216 LEU A N 1
ATOM 1800 C CA . LEU A 1 216 ? -10.940 7.061 11.926 1.00 89.06 216 LEU A CA 1
ATOM 1801 C C . LEU A 1 216 ? -11.394 6.945 13.396 1.00 89.06 216 LEU A C 1
ATOM 1803 O O . LEU A 1 216 ? -10.586 6.483 14.203 1.00 89.06 216 LEU A O 1
ATOM 1807 N N . PRO A 1 217 ? -12.665 7.239 13.756 1.00 90.50 217 PRO A N 1
ATOM 1808 C CA . PRO A 1 217 ? -13.109 7.121 15.142 1.00 90.50 217 PRO A CA 1
ATOM 1809 C C . PRO A 1 217 ? -13.015 5.714 15.744 1.00 90.50 217 PRO A C 1
ATOM 1811 O O . PRO A 1 217 ? -12.920 5.558 16.956 1.00 90.50 217 PRO A O 1
ATOM 1814 N N . PHE A 1 218 ? -13.044 4.678 14.907 1.00 91.88 218 PHE A N 1
ATOM 1815 C CA . PHE A 1 218 ? -13.040 3.281 15.338 1.00 91.88 218 PHE A CA 1
ATOM 1816 C C . PHE A 1 218 ? -11.658 2.632 15.250 1.00 91.88 218 PHE A C 1
ATOM 1818 O O . PHE A 1 218 ? -11.501 1.469 15.632 1.00 91.88 218 PHE A O 1
ATOM 1825 N N . LEU A 1 219 ? -10.657 3.358 14.743 1.00 92.44 219 LEU A N 1
ATOM 1826 C CA . LEU A 1 219 ? -9.350 2.798 14.418 1.00 92.44 219 LEU A CA 1
ATOM 1827 C C . LEU A 1 219 ? -8.670 2.182 15.643 1.00 92.44 219 LEU A C 1
ATOM 1829 O O . LEU A 1 219 ? -8.196 1.052 15.558 1.00 92.44 219 LEU A O 1
ATOM 1833 N N . MET A 1 220 ? -8.687 2.865 16.791 1.00 93.69 220 MET A N 1
ATOM 1834 C CA . MET A 1 220 ? -8.040 2.343 17.998 1.00 93.69 220 MET A CA 1
ATOM 1835 C C . MET A 1 220 ? -8.716 1.090 18.552 1.00 93.69 220 MET A C 1
ATOM 1837 O O . MET A 1 220 ? -8.030 0.132 18.912 1.00 93.69 220 MET A O 1
ATOM 1841 N N . GLN A 1 221 ? -10.049 1.057 18.548 1.00 93.88 221 GLN A N 1
ATOM 1842 C CA . GLN A 1 221 ? -10.807 -0.134 18.933 1.00 93.88 221 GLN A CA 1
ATOM 1843 C C . GLN A 1 221 ? -10.489 -1.316 18.000 1.00 93.88 221 GLN A C 1
ATOM 1845 O O . GLN A 1 221 ? -10.286 -2.433 18.471 1.00 93.88 221 GLN A O 1
ATOM 1850 N N . CYS A 1 222 ? -10.370 -1.070 16.689 1.00 94.19 222 CYS A N 1
ATOM 1851 C CA . CYS A 1 222 ? -9.990 -2.083 15.697 1.00 94.19 222 CYS A CA 1
ATOM 1852 C C . CYS A 1 222 ? -8.558 -2.597 15.883 1.00 94.19 222 CYS A C 1
ATOM 1854 O O . CYS A 1 222 ? -8.342 -3.804 15.784 1.00 94.19 222 CYS A O 1
ATOM 1856 N N . ILE A 1 223 ? -7.597 -1.711 16.172 1.00 94.62 223 ILE A N 1
ATOM 1857 C CA . ILE A 1 223 ? -6.202 -2.088 16.449 1.00 94.62 223 ILE A CA 1
ATOM 1858 C C . ILE A 1 223 ? -6.150 -3.011 17.661 1.00 94.62 223 ILE A C 1
ATOM 1860 O O . ILE A 1 223 ? -5.631 -4.120 17.566 1.00 94.62 223 ILE A O 1
ATOM 1864 N N . LYS A 1 224 ? -6.748 -2.597 18.782 1.00 94.81 224 LYS A N 1
ATOM 1865 C CA . LYS A 1 224 ? -6.747 -3.416 19.996 1.00 94.81 224 LYS A CA 1
ATOM 1866 C C . LYS A 1 224 ? -7.472 -4.737 19.802 1.00 94.81 224 LYS A C 1
ATOM 1868 O O . LYS A 1 224 ? -6.969 -5.758 20.253 1.00 94.81 224 LYS A O 1
ATOM 1873 N N . LYS A 1 225 ? -8.599 -4.742 19.082 1.00 94.62 225 LYS A N 1
ATOM 1874 C CA . LYS A 1 225 ? -9.312 -5.983 18.778 1.00 94.62 225 LYS A CA 1
ATOM 1875 C C . LYS A 1 225 ? -8.469 -6.951 17.950 1.00 94.62 225 LYS A C 1
ATOM 1877 O O . LYS A 1 225 ? -8.496 -8.146 18.221 1.00 94.62 225 LYS A O 1
ATOM 1882 N N . TYR A 1 226 ? -7.750 -6.449 16.949 1.00 94.06 226 TYR A N 1
ATOM 1883 C CA . TYR A 1 226 ? -6.859 -7.253 16.114 1.00 94.06 226 TYR A CA 1
ATOM 1884 C C . TYR A 1 226 ? -5.670 -7.817 16.907 1.00 94.06 226 TYR A C 1
ATOM 1886 O O . TYR A 1 226 ? -5.292 -8.966 16.708 1.00 94.06 226 TYR A O 1
ATOM 1894 N N . GLU A 1 227 ? -5.116 -7.035 17.836 1.00 93.38 227 GLU A N 1
ATOM 1895 C CA . GLU A 1 227 ? -3.999 -7.440 18.702 1.00 93.38 227 GLU A CA 1
ATOM 1896 C C . GLU A 1 227 ? -4.421 -8.263 19.933 1.00 93.38 227 GLU A C 1
ATOM 1898 O O . GLU A 1 227 ? -3.590 -8.519 20.802 1.00 93.38 227 GLU A O 1
ATOM 1903 N N . ASP A 1 228 ? -5.700 -8.638 20.036 1.00 93.44 228 ASP A N 1
ATOM 1904 C CA . ASP A 1 228 ? -6.296 -9.311 21.200 1.00 93.44 228 ASP A CA 1
ATOM 1905 C C . ASP A 1 228 ? -6.037 -8.581 22.537 1.00 93.44 228 ASP A C 1
ATOM 1907 O O . ASP A 1 228 ? -5.811 -9.170 23.594 1.00 93.44 228 ASP A O 1
ATOM 1911 N N . LYS A 1 229 ? -6.055 -7.243 22.490 1.00 95.44 229 LYS A N 1
ATOM 1912 C CA . LYS A 1 229 ? -5.893 -6.358 23.649 1.00 95.44 229 LYS A CA 1
ATOM 1913 C C . LYS A 1 229 ? -7.249 -5.842 24.145 1.00 95.44 229 LYS A C 1
ATOM 1915 O O . LYS A 1 229 ? -8.145 -5.580 23.339 1.00 95.44 229 LYS A O 1
ATOM 1920 N N . PRO A 1 230 ? -7.404 -5.608 25.462 1.00 94.62 230 PRO A N 1
ATOM 1921 C CA . PRO A 1 230 ? -8.639 -5.070 26.017 1.00 94.62 230 PRO A CA 1
ATOM 1922 C C . PRO A 1 230 ? -8.886 -3.635 25.537 1.00 94.62 230 PRO A C 1
ATOM 1924 O O . PRO A 1 230 ? -8.031 -2.754 25.686 1.00 94.62 230 PRO A O 1
ATOM 1927 N N . ILE A 1 231 ? -10.078 -3.402 24.988 1.00 93.38 231 ILE A N 1
ATOM 1928 C CA . ILE A 1 231 ? -10.545 -2.075 24.581 1.00 93.38 231 ILE A CA 1
ATOM 1929 C C . ILE A 1 231 ? -11.013 -1.327 25.835 1.00 93.38 231 ILE A C 1
ATOM 1931 O O . ILE A 1 231 ? -11.783 -1.855 26.634 1.00 93.38 231 ILE A O 1
ATOM 1935 N N . THR A 1 232 ? -10.517 -0.110 26.030 1.00 94.31 232 THR A N 1
ATOM 1936 C CA . THR A 1 232 ? -10.809 0.742 27.184 1.00 94.31 232 THR A CA 1
ATOM 1937 C C . THR A 1 232 ? -11.546 2.003 26.749 1.00 94.31 232 THR A C 1
ATOM 1939 O O . THR A 1 232 ? -11.655 2.322 25.566 1.00 94.31 232 THR A O 1
ATOM 1942 N N . GLU A 1 233 ? -12.055 2.768 27.713 1.00 92.00 233 GLU A N 1
ATOM 1943 C CA . GLU A 1 233 ? -12.797 3.999 27.419 1.00 92.00 233 GLU A CA 1
ATOM 1944 C C . GLU A 1 233 ? -11.981 5.048 26.656 1.00 92.00 233 GLU A C 1
ATOM 1946 O O . GLU A 1 233 ? -12.549 5.841 25.911 1.00 92.00 233 GLU A O 1
ATOM 1951 N N . ILE A 1 234 ? -10.655 5.049 26.809 1.00 91.00 234 ILE A N 1
ATOM 1952 C CA . ILE A 1 234 ? -9.766 5.981 26.105 1.00 91.00 234 ILE A CA 1
ATOM 1953 C C . ILE A 1 234 ? -9.782 5.715 24.597 1.00 91.00 234 ILE A C 1
ATOM 1955 O O . ILE A 1 234 ? -9.731 6.662 23.821 1.00 91.00 234 ILE A O 1
ATOM 1959 N N . ASP A 1 235 ? -9.941 4.462 24.167 1.00 90.31 235 ASP A N 1
ATOM 1960 C CA . ASP A 1 235 ? -9.970 4.106 22.740 1.00 90.31 235 ASP A CA 1
ATOM 1961 C C . ASP A 1 235 ? -11.256 4.563 22.036 1.00 90.31 235 ASP A C 1
ATOM 1963 O O . ASP A 1 235 ? -11.358 4.487 20.811 1.00 90.31 235 ASP A O 1
ATOM 1967 N N . ARG A 1 236 ? -12.245 5.022 22.812 1.00 91.19 236 ARG A N 1
ATOM 1968 C CA . ARG A 1 236 ? -13.480 5.639 22.318 1.00 91.19 236 ARG A CA 1
ATOM 1969 C C . ARG A 1 236 ? -13.357 7.153 22.165 1.00 91.19 236 ARG A C 1
ATOM 1971 O O . ARG A 1 236 ? -14.288 7.772 21.655 1.00 91.19 236 ARG A O 1
ATOM 1978 N N . LYS A 1 237 ? -12.253 7.753 22.624 1.00 90.25 237 LYS A N 1
ATOM 1979 C CA . LYS A 1 237 ? -12.019 9.196 22.559 1.00 90.25 237 LYS A CA 1
ATOM 1980 C C . LYS A 1 237 ? -11.376 9.567 21.232 1.00 90.25 237 LYS A C 1
ATOM 1982 O O . LYS A 1 237 ? -10.365 8.992 20.841 1.00 90.25 237 LYS A O 1
ATOM 1987 N N . VAL A 1 238 ? -11.960 10.546 20.553 1.00 89.00 238 VAL A N 1
ATOM 1988 C CA . VAL A 1 238 ? -11.527 10.996 19.230 1.00 89.00 238 VAL A CA 1
ATOM 1989 C C . VAL A 1 238 ? -11.469 12.513 19.202 1.00 89.00 238 VAL A C 1
ATOM 1991 O O . VAL A 1 238 ? -12.375 13.190 19.692 1.00 89.00 238 VAL A O 1
ATOM 1994 N N . THR A 1 239 ? -10.395 13.053 18.637 1.00 85.62 239 THR A N 1
ATOM 1995 C CA . THR A 1 239 ? -10.260 14.496 18.440 1.00 85.62 239 THR A CA 1
ATOM 1996 C C . THR A 1 239 ? -11.029 14.896 17.187 1.00 85.62 239 THR A C 1
ATOM 1998 O O . THR A 1 239 ? -10.793 14.345 16.111 1.00 85.62 239 THR A O 1
ATOM 2001 N N . ILE A 1 240 ? -11.965 15.831 17.327 1.00 84.75 240 ILE A N 1
ATOM 2002 C CA . ILE A 1 240 ? -12.709 16.404 16.198 1.00 84.75 240 ILE A CA 1
ATOM 2003 C C . ILE A 1 240 ? -11.953 17.606 15.611 1.00 84.75 240 ILE A C 1
ATOM 2005 O O . ILE A 1 240 ? -11.014 18.107 16.226 1.00 84.75 240 ILE A O 1
ATOM 2009 N N . GLU A 1 241 ? -12.364 18.089 14.435 1.00 76.25 241 GLU A N 1
ATOM 2010 C CA . GLU A 1 241 ? -11.642 19.115 13.650 1.00 76.25 241 GLU A CA 1
ATOM 2011 C C . GLU A 1 241 ? -11.300 20.402 14.425 1.00 76.25 241 GLU A C 1
ATOM 2013 O O . GLU A 1 241 ? -10.307 21.054 14.126 1.00 76.25 241 GLU A O 1
ATOM 2018 N N . TYR A 1 242 ? -12.076 20.738 15.456 1.00 83.25 242 TYR A N 1
ATOM 2019 C CA . TYR A 1 242 ? -11.877 21.927 16.293 1.00 83.25 242 TYR A CA 1
ATOM 2020 C C . TYR A 1 242 ? -11.024 21.677 17.551 1.00 83.25 242 TYR A C 1
ATOM 2022 O O . TYR A 1 242 ? -11.014 22.498 18.463 1.00 83.25 242 TYR A O 1
ATOM 2030 N N . GLY A 1 243 ? -10.357 20.525 17.655 1.00 81.75 243 GLY A N 1
ATOM 2031 C CA . GLY A 1 243 ? -9.513 20.172 18.803 1.00 81.75 243 GLY A CA 1
ATOM 2032 C C . GLY A 1 243 ? -10.274 19.687 20.043 1.00 81.75 243 GLY A C 1
ATOM 2033 O O . GLY A 1 243 ? -9.652 19.304 21.031 1.00 81.75 243 GLY A O 1
ATOM 2034 N N . HIS A 1 244 ? -11.609 19.650 20.012 1.00 83.50 244 HIS A N 1
ATOM 2035 C CA . HIS A 1 244 ? -12.400 19.042 21.084 1.00 83.50 244 HIS A CA 1
ATOM 2036 C C . HIS A 1 244 ? -12.307 17.511 21.057 1.00 83.50 244 HIS A C 1
ATOM 2038 O O . HIS A 1 244 ? -12.055 16.900 20.018 1.00 83.50 244 HIS A O 1
ATOM 2044 N N . VAL A 1 245 ? -12.559 16.881 22.205 1.00 88.00 245 VAL A N 1
ATOM 2045 C CA . VAL A 1 245 ? -12.604 15.420 22.331 1.00 88.00 245 VAL A CA 1
ATOM 2046 C C . VAL A 1 245 ? -14.058 14.967 22.387 1.00 88.00 245 VAL A C 1
ATOM 2048 O O . VAL A 1 245 ? -14.792 15.343 23.300 1.00 88.00 245 VAL A O 1
ATOM 2051 N N . ALA A 1 246 ? -14.461 14.136 21.431 1.00 87.12 246 ALA A N 1
ATOM 2052 C CA . ALA A 1 246 ? -15.712 13.391 21.484 1.00 87.12 246 ALA A CA 1
ATOM 2053 C C . ALA A 1 246 ? -15.447 11.979 22.018 1.00 87.12 246 ALA A C 1
ATOM 2055 O O . ALA A 1 246 ? -14.366 11.428 21.816 1.00 87.12 246 ALA A O 1
ATOM 2056 N N . THR A 1 247 ? -16.427 11.391 22.703 1.00 91.25 247 THR A N 1
ATOM 2057 C CA . THR A 1 247 ? -16.375 9.990 23.141 1.00 91.25 247 THR A CA 1
ATOM 2058 C C . THR A 1 247 ? -17.498 9.232 22.453 1.00 91.25 247 THR A C 1
ATOM 2060 O O . THR A 1 247 ? -18.627 9.709 22.432 1.00 91.25 247 THR A O 1
ATOM 2063 N N . LEU A 1 248 ? -17.188 8.078 21.871 1.00 89.00 248 LEU A N 1
ATOM 2064 C CA . LEU A 1 248 ? -18.196 7.188 21.300 1.00 89.00 248 LEU A CA 1
ATOM 2065 C C . LEU A 1 248 ? -18.995 6.517 22.422 1.00 89.00 248 LEU A C 1
ATOM 2067 O O . LEU A 1 248 ? -18.399 5.953 23.343 1.00 89.00 248 LEU A O 1
ATOM 2071 N N . ASP A 1 249 ? -20.324 6.539 22.328 1.00 87.06 249 ASP A N 1
ATOM 2072 C CA . ASP A 1 249 ? -21.213 6.021 23.379 1.00 87.06 249 ASP A CA 1
ATOM 2073 C C . ASP A 1 249 ? -21.063 4.511 23.603 1.00 87.06 249 ASP A C 1
ATOM 2075 O O . ASP A 1 249 ? -21.148 4.040 24.738 1.00 87.06 249 ASP A O 1
ATOM 2079 N N . GLU A 1 250 ? -20.740 3.761 22.548 1.00 87.12 250 GLU A N 1
ATOM 2080 C CA . GLU A 1 250 ? -20.647 2.301 22.567 1.00 87.12 250 GLU A CA 1
ATOM 2081 C C . GLU A 1 250 ? -19.300 1.796 22.030 1.00 87.12 250 GLU A C 1
ATOM 2083 O O . GLU A 1 250 ? -18.610 2.462 21.249 1.00 87.12 250 GLU A O 1
ATOM 2088 N N . PHE A 1 251 ? -18.923 0.592 22.466 1.00 87.75 251 PHE A N 1
ATOM 2089 C CA . PHE A 1 251 ? -17.845 -0.175 21.848 1.00 87.75 251 PHE A CA 1
ATOM 2090 C C . PHE A 1 251 ? -18.359 -0.863 20.582 1.00 87.75 251 PHE A C 1
ATOM 2092 O O . PHE A 1 251 ? -19.510 -1.284 20.521 1.00 87.75 251 PHE A O 1
ATOM 2099 N N . ILE A 1 252 ? -17.493 -1.017 19.582 1.00 89.56 252 ILE A N 1
ATOM 2100 C CA . ILE A 1 252 ? -17.856 -1.668 18.311 1.00 89.56 252 ILE A CA 1
ATOM 2101 C C . ILE A 1 252 ? -17.553 -3.178 18.273 1.00 89.56 252 ILE A C 1
ATOM 2103 O O . ILE A 1 252 ? -17.612 -3.769 17.198 1.00 89.56 252 ILE A O 1
ATOM 2107 N N . PHE A 1 253 ? -17.163 -3.791 19.400 1.00 88.06 253 PHE A N 1
ATOM 2108 C CA . PHE A 1 253 ? -16.825 -5.216 19.520 1.00 88.06 253 PHE A CA 1
ATOM 2109 C C . PHE A 1 253 ? -17.357 -5.835 20.803 1.00 88.06 253 PHE A C 1
ATOM 2111 O O . PHE A 1 253 ? -17.359 -5.128 21.834 1.00 88.06 253 PHE A O 1
#

pLDDT: mean 74.84, std 14.78, range [33.25, 95.44]